Protein AF-A0A836Q4P5-F1 (afdb_monomer_lite)

Foldseek 3Di:
DDDDDDDDPDDDDDDDPDPPPDDDDDDDDPPPPVPPVPPPPPPVPPPPDDDDDDDDDDDDDPDCPPVNVVVVVVPDDPVVVVVCVVPDDPVRVVVVVVVVVVDPDDPPPVPVVCVLLPQDPPDDDLVSLVVNLVVCVVVLLVLLCVLQVVLCVVCVVVVNNVVSVVVVVVLSVVLVVLSVVLSVVLVVCCVVPPPVSSNVNSVSSVVSSVVSSVVSVVVSVVVVVVVVVVVVVVVD

Structure (mmCIF, N/CA/C/O backbone):
data_AF-A0A836Q4P5-F1
#
_entry.id   AF-A0A836Q4P5-F1
#
loop_
_atom_site.group_PDB
_atom_site.id
_atom_site.type_symbol
_atom_site.label_atom_id
_atom_site.label_alt_id
_atom_site.label_comp_id
_atom_site.label_asym_id
_atom_site.label_entity_id
_atom_site.label_seq_id
_atom_site.pdbx_PDB_ins_code
_atom_site.Cartn_x
_atom_site.Cartn_y
_atom_site.Cartn_z
_atom_site.occupancy
_atom_site.B_iso_or_equiv
_atom_site.auth_seq_id
_atom_site.auth_comp_id
_atom_site.auth_asym_id
_atom_site.auth_atom_id
_atom_site.pdbx_PDB_model_num
ATOM 1 N N . MET A 1 1 ? -44.075 -45.389 -2.107 1.00 54.09 1 MET A N 1
ATOM 2 C CA . MET A 1 1 ? -43.671 -46.380 -1.088 1.00 54.09 1 MET A CA 1
ATOM 3 C C . MET A 1 1 ? -42.173 -46.244 -0.882 1.00 54.09 1 MET A C 1
ATOM 5 O O . MET A 1 1 ? -41.480 -46.180 -1.889 1.00 54.09 1 MET A O 1
ATOM 9 N N . LEU A 1 2 ? -41.737 -46.236 0.387 1.00 46.59 2 LEU A N 1
ATOM 10 C CA . LEU A 1 2 ? -40.364 -46.075 0.910 1.00 46.59 2 LEU A CA 1
ATOM 11 C C . LEU A 1 2 ? -39.866 -44.616 0.978 1.00 46.59 2 LEU A C 1
ATOM 13 O O . LEU A 1 2 ? -39.937 -43.906 -0.014 1.00 46.59 2 LEU A O 1
ATOM 17 N N . ASN A 1 3 ? -39.309 -44.108 2.076 1.00 45.03 3 ASN A N 1
ATOM 18 C CA . ASN A 1 3 ? -39.236 -44.559 3.469 1.00 45.03 3 ASN A CA 1
ATOM 19 C C . ASN A 1 3 ? -38.808 -43.323 4.290 1.00 45.03 3 ASN A C 1
ATOM 21 O O . ASN A 1 3 ? -37.876 -42.626 3.888 1.00 45.03 3 ASN A O 1
ATOM 25 N N . GLU A 1 4 ? -39.502 -43.031 5.386 1.00 50.69 4 GLU A N 1
ATOM 26 C CA . GLU A 1 4 ? -39.206 -41.920 6.295 1.00 50.69 4 GLU A CA 1
ATOM 27 C C . GLU A 1 4 ? -37.930 -42.217 7.094 1.00 50.69 4 GLU A C 1
ATOM 29 O O . GLU A 1 4 ? -37.866 -43.198 7.830 1.00 50.69 4 GLU A O 1
ATOM 34 N N . ASN A 1 5 ? -36.912 -41.360 6.977 1.00 58.69 5 ASN A N 1
ATOM 35 C CA . ASN A 1 5 ? -35.760 -41.382 7.876 1.00 58.69 5 ASN A CA 1
ATOM 36 C C . ASN A 1 5 ? -36.017 -40.429 9.045 1.00 58.69 5 ASN A C 1
ATOM 38 O O . ASN A 1 5 ? -35.792 -39.222 8.964 1.00 58.69 5 ASN A O 1
ATOM 42 N N . SER A 1 6 ? -36.487 -41.020 10.139 1.00 56.75 6 SER A N 1
ATOM 43 C CA . SER A 1 6 ? -36.548 -40.442 11.475 1.00 56.75 6 SER A CA 1
ATOM 44 C C . SER A 1 6 ? -35.138 -40.138 11.989 1.00 56.75 6 SER A C 1
ATOM 46 O O . SER A 1 6 ? -34.370 -41.046 12.316 1.00 56.75 6 SER A O 1
ATOM 48 N N . ILE A 1 7 ? -34.791 -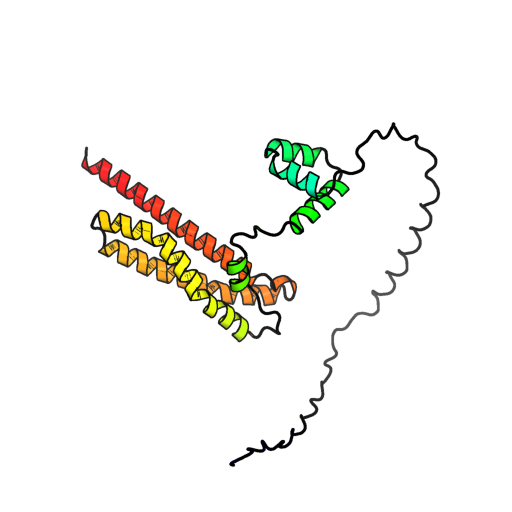38.855 12.075 1.00 61.78 7 ILE A N 1
ATOM 49 C CA . ILE A 1 7 ? -33.576 -38.400 12.750 1.00 61.78 7 ILE A CA 1
ATOM 50 C C . ILE A 1 7 ? -33.866 -38.339 14.253 1.00 61.78 7 ILE A C 1
ATOM 52 O O . ILE A 1 7 ? -34.685 -37.547 14.717 1.00 61.78 7 ILE A O 1
ATOM 56 N N . ASN A 1 8 ? -33.184 -39.219 14.985 1.00 54.66 8 ASN A N 1
ATOM 57 C CA . ASN A 1 8 ? -33.153 -39.307 16.439 1.00 54.66 8 ASN A CA 1
ATOM 58 C C . ASN A 1 8 ? -32.750 -37.971 17.082 1.00 54.66 8 ASN A C 1
ATOM 60 O O . ASN A 1 8 ? -31.646 -37.472 16.859 1.00 54.66 8 ASN A O 1
ATOM 64 N N . GLN A 1 9 ? -33.619 -37.444 17.946 1.00 49.22 9 GLN A N 1
ATOM 65 C CA . GLN A 1 9 ? -33.262 -36.448 18.954 1.00 49.22 9 GLN A CA 1
ATOM 66 C C . GLN A 1 9 ? -32.550 -37.158 20.112 1.00 49.22 9 GLN A C 1
ATOM 68 O O . GLN A 1 9 ? -33.184 -37.660 21.036 1.00 49.22 9 GLN A O 1
ATOM 73 N N . GLY A 1 10 ? -31.223 -37.228 20.027 1.00 49.22 10 GLY A N 1
ATOM 74 C CA . GLY A 1 10 ? -30.357 -37.680 21.110 1.00 49.22 10 GLY A CA 1
ATOM 75 C C . GLY A 1 10 ? -29.809 -36.498 21.906 1.00 49.22 10 GLY A C 1
ATOM 76 O O . GLY A 1 10 ? -28.957 -35.766 21.418 1.00 49.22 10 GLY A O 1
ATOM 77 N N . GLU A 1 11 ? -30.313 -36.349 23.129 1.00 52.59 11 GLU A N 1
ATOM 78 C CA . GLU A 1 11 ? -29.495 -36.127 24.327 1.00 52.59 11 GLU A CA 1
ATOM 79 C C . GLU A 1 11 ? -28.537 -34.917 24.317 1.00 52.59 11 GLU A C 1
ATOM 81 O O . GLU A 1 11 ? -27.327 -35.023 24.120 1.00 52.59 11 GLU A O 1
ATOM 86 N N . VAL A 1 12 ? -29.084 -33.735 24.623 1.00 51.22 12 VAL A N 1
ATOM 87 C CA . VAL A 1 12 ? -28.283 -32.568 25.017 1.00 51.22 12 VAL A CA 1
ATOM 88 C C . VAL A 1 12 ? -27.732 -32.821 26.419 1.00 51.22 12 VAL A C 1
ATOM 90 O O . VAL A 1 12 ? -28.406 -32.610 27.429 1.00 51.22 12 VAL A O 1
ATOM 93 N N . ALA A 1 13 ? -26.493 -33.307 26.458 1.00 55.38 13 ALA A N 1
ATOM 94 C CA . ALA A 1 13 ? -25.699 -33.466 27.662 1.00 55.38 13 ALA A CA 1
ATOM 95 C C . ALA A 1 13 ? -25.602 -32.142 28.439 1.00 55.38 13 ALA A C 1
ATOM 97 O O . ALA A 1 13 ? -25.313 -31.075 27.890 1.00 55.38 13 ALA A O 1
ATOM 98 N N . ALA A 1 14 ? -25.848 -32.239 29.743 1.00 56.50 14 ALA A N 1
ATOM 99 C CA . ALA A 1 14 ? -25.773 -31.150 30.698 1.00 56.50 14 ALA A CA 1
ATOM 100 C C . ALA A 1 14 ? -24.394 -30.471 30.670 1.00 56.50 14 ALA A C 1
ATOM 102 O O . ALA A 1 14 ? -2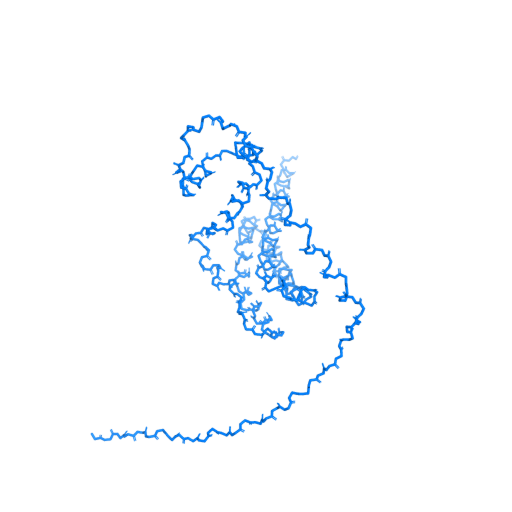3.362 -31.094 30.924 1.00 56.50 14 ALA A O 1
ATOM 103 N N . ALA A 1 15 ? -24.391 -29.167 30.394 1.00 58.94 15 ALA A N 1
ATOM 104 C CA . ALA A 1 15 ? -23.199 -28.339 30.467 1.00 58.94 15 ALA A CA 1
ATOM 105 C C . ALA A 1 15 ? -22.674 -28.252 31.919 1.00 58.94 15 ALA A C 1
ATOM 107 O O . ALA A 1 15 ? -23.464 -28.071 32.854 1.00 58.94 15 ALA A O 1
ATOM 108 N N . PRO A 1 16 ? -21.351 -28.330 32.140 1.00 60.66 16 PRO A N 1
ATOM 109 C CA . PRO A 1 16 ? -20.769 -28.149 33.461 1.00 60.66 16 PRO A CA 1
ATOM 110 C C . PRO A 1 16 ? -20.937 -26.697 33.934 1.00 60.66 16 PRO A C 1
ATOM 112 O O . PRO A 1 16 ? -20.513 -25.750 33.270 1.00 60.66 16 PRO A O 1
ATOM 115 N N . LYS A 1 17 ? -21.536 -26.522 35.121 1.00 50.00 17 LYS A N 1
ATOM 116 C CA . LYS A 1 17 ? -21.561 -25.259 35.875 1.00 50.00 17 LYS A CA 1
ATOM 117 C C . LYS A 1 17 ? -20.126 -24.808 36.163 1.00 50.00 17 LYS A C 1
ATOM 119 O O . LYS A 1 17 ? -19.505 -25.262 37.123 1.00 50.00 17 LYS A O 1
ATOM 124 N N . VAL A 1 18 ? -19.611 -23.885 35.359 1.00 51.81 18 VAL A N 1
ATOM 125 C CA . VAL A 1 18 ? -18.374 -23.164 35.663 1.00 51.81 18 VAL A CA 1
ATOM 126 C C . VAL A 1 18 ? -18.671 -22.179 36.795 1.00 51.81 18 VAL A C 1
ATOM 128 O O . VAL A 1 18 ? -19.384 -21.194 36.612 1.00 51.81 18 VAL A O 1
ATOM 131 N N . LYS A 1 19 ? -18.140 -22.464 37.990 1.00 49.12 19 LYS A N 1
ATOM 132 C CA . LYS A 1 19 ? -18.026 -21.492 39.084 1.00 49.12 19 LYS A CA 1
ATOM 133 C C . LYS A 1 19 ? -17.131 -20.346 38.605 1.00 49.12 19 LYS A C 1
ATOM 135 O O . LYS A 1 19 ? -15.916 -20.509 38.525 1.00 49.12 19 LYS A O 1
ATOM 140 N N . LEU A 1 20 ? -17.726 -19.194 38.303 1.00 44.28 20 LEU A N 1
ATOM 141 C CA . LEU A 1 20 ? -16.994 -17.933 38.238 1.00 44.28 20 LEU A CA 1
ATOM 142 C C . LEU A 1 20 ? -16.509 -17.601 39.652 1.00 44.28 20 LEU A C 1
ATOM 144 O O . LEU A 1 20 ? -17.288 -17.216 40.521 1.00 44.28 20 LEU A O 1
ATOM 148 N N . VAL A 1 21 ? -15.213 -17.793 39.875 1.00 53.38 21 VAL A N 1
ATOM 149 C CA . VAL A 1 21 ? -14.493 -17.187 40.991 1.00 53.38 21 VAL A CA 1
ATOM 150 C C . VAL A 1 21 ? -14.352 -15.708 40.648 1.00 53.38 21 VAL A C 1
ATOM 152 O O . VAL A 1 21 ? -13.611 -15.339 39.738 1.00 53.38 21 VAL A O 1
ATOM 155 N N . ALA A 1 22 ? -15.129 -14.875 41.335 1.00 43.69 22 ALA A N 1
ATOM 156 C CA . ALA A 1 22 ? -14.948 -13.436 41.337 1.00 43.69 22 ALA A CA 1
ATOM 157 C C . ALA A 1 22 ? -13.589 -13.131 41.980 1.00 43.69 22 ALA A C 1
ATOM 159 O O . ALA A 1 22 ? -13.407 -13.313 43.181 1.00 43.69 22 ALA A O 1
ATOM 160 N N . ALA A 1 23 ? -12.625 -12.707 41.168 1.00 44.31 23 ALA A N 1
ATOM 161 C CA . ALA A 1 23 ? -11.435 -12.039 41.664 1.00 44.31 23 ALA A CA 1
ATOM 162 C C . ALA A 1 23 ? -11.801 -10.570 41.914 1.00 44.31 23 ALA A C 1
ATOM 164 O O . ALA A 1 23 ? -11.756 -9.733 41.011 1.00 44.31 23 ALA A O 1
ATOM 165 N N . GLU A 1 24 ? -12.221 -10.281 43.143 1.00 46.59 24 GLU A N 1
ATOM 166 C CA . GLU A 1 24 ? -12.061 -8.960 43.741 1.00 46.59 24 GLU A CA 1
ATOM 167 C C . GLU A 1 24 ? -10.566 -8.683 43.920 1.00 46.59 24 GLU A C 1
ATOM 169 O O . GLU A 1 24 ? -9.878 -9.464 44.568 1.00 46.59 24 GLU A O 1
ATOM 174 N N . SER A 1 25 ? -10.074 -7.568 43.375 1.00 46.69 25 SER A N 1
ATOM 175 C CA . SER A 1 25 ? -9.163 -6.657 44.089 1.00 46.69 25 SER A CA 1
ATOM 176 C C . SER A 1 25 ? -8.768 -5.493 43.177 1.00 46.69 25 SER A C 1
ATOM 178 O O . SER A 1 25 ? -7.717 -5.499 42.535 1.00 46.69 25 SER A O 1
ATOM 180 N N . VAL A 1 26 ? -9.598 -4.454 43.132 1.00 49.09 26 VAL A N 1
ATOM 181 C CA . VAL A 1 26 ? -9.095 -3.098 42.895 1.00 49.09 26 VAL A CA 1
ATOM 182 C C . VAL A 1 26 ? -9.560 -2.280 44.083 1.00 49.09 26 VAL A C 1
ATOM 184 O O . VAL A 1 26 ? -10.737 -1.947 44.198 1.00 49.09 26 VAL A O 1
ATOM 187 N N . CYS A 1 27 ? -8.626 -2.024 44.997 1.00 43.44 27 CYS A N 1
ATOM 188 C CA . CYS A 1 27 ? -8.799 -1.115 46.117 1.00 43.44 27 CYS A CA 1
ATOM 189 C C . CYS A 1 27 ? -9.198 0.263 45.579 1.00 43.44 27 CYS A C 1
ATOM 191 O O . CYS A 1 27 ? -8.356 1.014 45.087 1.00 43.44 27 CYS A O 1
ATOM 193 N N . ARG A 1 28 ? -10.489 0.591 45.661 1.00 43.72 28 ARG A N 1
ATOM 194 C CA . ARG A 1 28 ? -10.956 1.974 45.601 1.00 43.72 28 ARG A CA 1
ATOM 195 C C . ARG A 1 28 ? -10.888 2.536 47.009 1.00 43.72 28 ARG A C 1
ATOM 197 O O . ARG A 1 28 ? -11.543 2.027 47.914 1.00 43.72 28 ARG A O 1
ATOM 204 N N . ASN A 1 29 ? -10.064 3.560 47.162 1.00 50.34 29 ASN A N 1
ATOM 205 C CA . ASN A 1 29 ? -9.922 4.322 48.388 1.00 50.34 29 ASN A CA 1
ATOM 206 C C . ASN A 1 29 ? -11.266 5.026 48.695 1.00 50.34 29 ASN A C 1
ATOM 208 O O . ASN A 1 29 ? -11.798 5.692 47.804 1.00 50.34 29 ASN A O 1
ATOM 212 N N . PRO A 1 30 ? -11.858 4.870 49.892 1.00 50.16 30 PRO A N 1
ATOM 213 C CA . PRO A 1 30 ? -13.170 5.439 50.217 1.00 50.16 30 PRO A CA 1
ATOM 214 C C . PRO A 1 30 ? -13.174 6.960 50.470 1.00 50.16 30 PRO A C 1
ATOM 216 O O . PRO A 1 30 ? -14.234 7.517 50.741 1.00 50.16 30 PRO A O 1
ATOM 219 N N . GLU A 1 31 ? -12.038 7.652 50.350 1.00 50.91 31 GLU A N 1
ATOM 220 C CA . GLU A 1 31 ? -11.939 9.087 50.670 1.00 50.91 31 GLU A CA 1
ATOM 221 C C . GLU A 1 31 ? -12.266 10.037 49.498 1.00 50.91 31 GLU A C 1
ATOM 223 O O . GLU A 1 31 ? -12.540 11.212 49.726 1.00 50.91 31 GLU A O 1
ATOM 228 N N . ASP A 1 32 ? -12.375 9.545 48.258 1.00 49.41 32 ASP A N 1
ATOM 229 C CA . ASP A 1 32 ? -12.599 10.413 47.083 1.00 49.41 32 ASP A CA 1
ATOM 230 C C . ASP A 1 32 ? -14.084 10.659 46.732 1.00 49.41 32 ASP A C 1
ATOM 232 O O . ASP A 1 32 ? -14.395 11.372 45.776 1.00 49.41 32 ASP A O 1
ATOM 236 N N . VAL A 1 33 ? -15.038 10.101 47.490 1.00 52.16 33 VAL A N 1
ATOM 237 C CA . VAL A 1 33 ? -16.484 10.215 47.178 1.00 52.16 33 VAL A CA 1
ATOM 238 C C . VAL A 1 33 ? -17.164 11.385 47.910 1.00 52.16 33 VAL A C 1
ATOM 240 O O . VAL A 1 33 ? -18.274 11.778 47.558 1.00 52.16 33 VAL A O 1
ATOM 243 N N . ALA A 1 34 ? -16.493 12.024 48.873 1.00 49.12 34 ALA A N 1
ATOM 244 C CA . ALA A 1 34 ? -17.077 13.130 49.639 1.00 49.12 34 ALA A CA 1
ATOM 245 C C . ALA A 1 34 ? -17.017 14.504 48.934 1.00 49.12 34 ALA A C 1
ATOM 247 O O . ALA A 1 34 ? -17.723 15.423 49.341 1.00 49.12 34 ALA A O 1
ATOM 248 N N . HIS A 1 35 ? -16.241 14.662 47.853 1.00 47.97 35 HIS A N 1
ATOM 249 C CA . HIS A 1 35 ? -16.045 15.970 47.205 1.00 47.97 35 HIS A CA 1
ATOM 250 C C . HIS A 1 35 ? -16.915 16.246 45.965 1.00 47.97 35 HIS A C 1
ATOM 252 O O . HIS A 1 35 ? -16.919 17.372 45.470 1.00 47.97 35 HIS A O 1
ATOM 258 N N . LEU A 1 36 ? -17.715 15.284 45.486 1.00 46.56 36 LEU A N 1
ATOM 259 C CA . LEU A 1 36 ? -18.561 15.473 44.291 1.00 46.56 36 LEU A CA 1
ATOM 260 C C . LEU A 1 36 ? -20.028 15.838 44.585 1.00 46.56 36 LEU A C 1
ATOM 262 O O . LEU A 1 36 ? -20.776 16.131 43.656 1.00 46.56 36 LEU A O 1
ATOM 266 N N . ALA A 1 37 ? -20.437 15.907 45.855 1.00 46.31 37 ALA A N 1
ATOM 267 C CA . ALA A 1 37 ? -21.800 16.297 46.238 1.00 46.31 37 ALA A CA 1
ATOM 268 C C . ALA A 1 37 ? -21.999 17.820 46.432 1.00 46.31 37 ALA A C 1
ATOM 270 O O . ALA A 1 37 ? -23.117 18.264 46.669 1.00 46.31 37 ALA A O 1
ATOM 271 N N . SER A 1 38 ? -20.945 18.638 46.310 1.00 46.06 38 SER A N 1
ATOM 272 C CA . SER A 1 38 ? -20.982 20.081 46.629 1.00 46.06 38 SER A CA 1
ATOM 273 C C . SER A 1 38 ? -20.994 21.018 45.408 1.00 46.06 38 SER A C 1
ATOM 275 O O . SER A 1 38 ? -21.100 22.230 45.583 1.00 46.06 38 SER A O 1
ATOM 277 N N . VAL A 1 39 ? -20.909 20.508 44.175 1.00 46.09 39 VAL A N 1
ATOM 278 C CA . VAL A 1 39 ? -20.855 21.353 42.956 1.00 46.09 39 VAL A CA 1
ATOM 279 C C . VAL A 1 39 ? -22.219 21.433 42.238 1.00 46.09 39 VAL A C 1
ATOM 281 O O . VAL A 1 39 ? -22.362 22.099 41.219 1.00 46.09 39 VAL A O 1
ATOM 284 N N . GLY A 1 40 ? -23.263 20.804 42.794 1.00 42.47 40 GLY A N 1
ATOM 285 C CA . GLY A 1 40 ? -24.595 20.706 42.179 1.00 42.47 40 GLY A CA 1
ATOM 286 C C . GLY A 1 40 ? -25.621 21.783 42.556 1.00 42.47 40 GLY A C 1
ATOM 287 O O . GLY A 1 40 ? -26.717 21.750 42.014 1.00 42.47 40 GLY A O 1
ATOM 288 N N . GLN A 1 41 ? -25.320 22.725 43.459 1.00 42.81 41 GLN A N 1
ATOM 289 C CA . GLN A 1 41 ? -26.324 23.677 43.985 1.00 42.81 41 GLN A CA 1
ATOM 290 C C . GLN A 1 41 ? -26.118 25.149 43.590 1.00 42.81 41 GLN A C 1
ATOM 292 O O . GLN A 1 41 ? -26.875 26.006 44.031 1.00 42.81 41 GLN A O 1
ATOM 297 N N . SER A 1 42 ? -25.149 25.467 42.724 1.00 44.25 42 SER A N 1
ATOM 298 C CA . SER A 1 42 ? -24.864 26.862 42.332 1.00 44.25 42 SER A CA 1
ATOM 299 C C . SER A 1 42 ? -25.193 27.203 40.870 1.00 44.25 42 SER A C 1
ATOM 301 O O . SER A 1 42 ? -24.706 28.210 40.359 1.00 44.25 42 SER A O 1
ATOM 303 N N . VAL A 1 43 ? -26.011 26.396 40.184 1.00 44.25 43 VAL A N 1
ATOM 304 C CA . VAL A 1 43 ? -26.402 26.652 38.777 1.00 44.25 43 VAL A CA 1
ATOM 305 C C . VAL A 1 43 ? -27.894 26.990 38.628 1.00 44.25 43 VAL A C 1
ATOM 307 O O . VAL A 1 43 ? -28.322 27.465 37.583 1.00 44.25 43 VAL A O 1
ATOM 310 N N . GLU A 1 44 ? -28.691 26.880 39.693 1.00 43.25 44 GLU A N 1
ATOM 311 C CA . GLU A 1 44 ? -30.145 27.115 39.635 1.00 43.25 44 GLU A CA 1
ATOM 312 C C . GLU A 1 44 ? -30.573 28.567 39.935 1.00 43.25 44 GLU A C 1
ATOM 314 O O . GLU A 1 44 ? -31.755 28.893 39.876 1.00 43.25 44 GLU A O 1
ATOM 319 N N . ALA A 1 45 ? -29.623 29.474 40.198 1.00 43.72 45 ALA A N 1
ATOM 320 C CA . ALA A 1 45 ? -29.910 30.879 40.522 1.00 43.72 45 ALA A CA 1
ATOM 321 C C . ALA A 1 45 ? -29.642 31.882 39.378 1.00 43.72 45 ALA A C 1
ATOM 323 O O . ALA A 1 45 ? -29.895 33.073 39.543 1.00 43.72 45 ALA A O 1
ATOM 324 N N . ILE A 1 46 ? -29.174 31.439 38.203 1.00 46.84 46 ILE A N 1
ATOM 325 C CA . ILE A 1 46 ? -28.869 32.324 37.057 1.00 46.84 46 ILE A CA 1
ATOM 326 C C . ILE A 1 46 ? -29.819 32.037 35.889 1.00 46.84 46 ILE A C 1
ATOM 328 O O . ILE A 1 46 ? -29.397 31.884 34.749 1.00 46.84 46 ILE A O 1
ATOM 332 N N . ASN A 1 47 ? -31.121 31.916 36.160 1.00 42.72 47 ASN A N 1
ATOM 333 C CA . ASN A 1 47 ? -32.110 31.735 35.090 1.00 42.72 47 ASN A CA 1
ATOM 334 C C . ASN A 1 47 ? -33.309 32.687 35.174 1.00 42.72 47 ASN A C 1
ATOM 336 O O . ASN A 1 47 ? -34.311 32.463 34.507 1.00 42.72 47 ASN A O 1
ATOM 340 N N . ASN A 1 48 ? -33.214 33.762 35.968 1.00 47.12 48 ASN A N 1
ATOM 341 C CA . ASN A 1 48 ? -34.339 34.686 36.165 1.00 47.12 48 ASN A CA 1
ATOM 342 C C . ASN A 1 48 ? -34.032 36.176 35.946 1.00 47.12 48 ASN A C 1
ATOM 344 O O . ASN A 1 48 ? -34.847 37.027 36.290 1.00 47.12 48 ASN A O 1
ATOM 348 N N . SER A 1 49 ? -32.900 36.504 35.316 1.00 48.81 49 SER A N 1
ATOM 349 C CA . SER A 1 49 ? -32.528 37.895 35.027 1.00 48.81 49 SER A CA 1
ATOM 350 C C . SER A 1 49 ? -31.979 38.050 33.612 1.00 48.81 49 SER A C 1
ATOM 352 O O . SER A 1 49 ? -30.791 38.291 33.416 1.00 48.81 49 SER A O 1
ATOM 354 N N . LYS A 1 50 ? -32.845 37.934 32.601 1.00 44.03 50 LYS A N 1
ATOM 355 C CA . LYS A 1 50 ? -32.579 38.548 31.293 1.00 44.03 50 LYS A CA 1
ATOM 356 C C . LYS A 1 50 ? -33.858 39.145 30.721 1.00 44.03 50 LYS A C 1
ATOM 358 O O . LYS A 1 50 ? -34.530 38.590 29.860 1.00 44.03 50 LYS A O 1
ATOM 363 N N . SER A 1 51 ? -3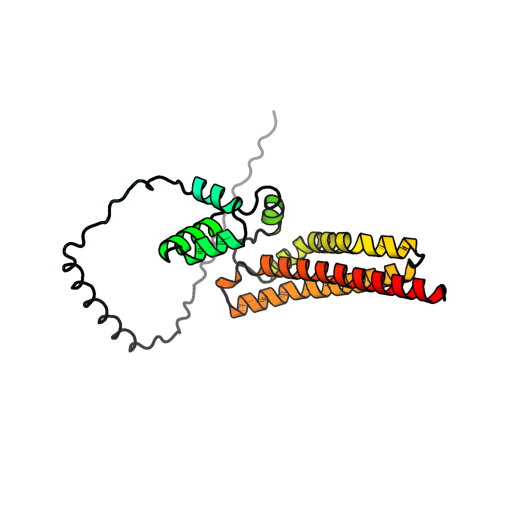4.185 40.298 31.288 1.00 47.44 51 SER A N 1
ATOM 364 C CA . SER A 1 51 ? -35.051 41.311 30.707 1.00 47.44 51 SER A CA 1
ATOM 365 C C . SER A 1 51 ? -34.577 41.697 29.304 1.00 47.44 51 SER A C 1
ATOM 367 O O . SER A 1 51 ? -33.387 41.934 29.100 1.00 47.44 51 SER A O 1
ATOM 369 N N . GLN A 1 52 ? -35.544 41.775 28.388 1.00 50.00 52 GLN A N 1
ATOM 370 C CA . GLN A 1 52 ? -35.639 42.728 27.278 1.00 50.00 52 GLN A CA 1
ATOM 371 C C . GLN A 1 52 ? -34.311 43.269 26.728 1.00 50.00 52 GLN A C 1
ATOM 373 O O . GLN A 1 52 ? -33.793 44.282 27.191 1.00 50.00 52 GLN A O 1
ATOM 378 N N . ILE A 1 53 ? -33.826 42.641 25.660 1.00 50.16 53 ILE A N 1
ATOM 379 C CA . ILE A 1 53 ? -33.049 43.338 24.637 1.00 50.16 53 ILE A CA 1
ATOM 380 C C . ILE A 1 53 ? -33.836 43.170 23.342 1.00 50.16 53 ILE A C 1
ATOM 382 O O . ILE A 1 53 ? -34.094 42.047 22.903 1.00 50.16 53 ILE A O 1
ATOM 386 N N . GLU A 1 54 ? -34.288 44.303 22.810 1.00 44.06 54 GLU A N 1
ATOM 387 C CA . GLU A 1 54 ? -34.983 44.433 21.537 1.00 44.06 54 GLU A CA 1
ATOM 388 C C . GLU A 1 54 ? -34.226 43.720 20.418 1.00 44.06 54 GLU A C 1
ATOM 390 O O . GLU A 1 54 ? -33.018 43.870 20.229 1.00 44.06 54 GLU A O 1
ATOM 395 N N . SER A 1 55 ? -34.982 42.926 19.675 1.00 40.47 55 SER A N 1
ATOM 396 C CA . SER A 1 55 ? -34.548 42.233 18.476 1.00 40.47 55 SER A CA 1
ATOM 397 C C . SER A 1 55 ? -34.430 43.238 17.323 1.00 40.47 55 SER A C 1
ATOM 399 O O . SER A 1 55 ? -35.386 43.979 17.084 1.00 40.47 55 SER A O 1
ATOM 401 N N . PRO A 1 56 ? -33.332 43.256 16.546 1.00 51.00 56 PRO A N 1
ATOM 402 C CA . PRO A 1 56 ? -33.375 43.838 15.211 1.00 51.00 56 PRO A CA 1
ATOM 403 C C . PRO A 1 56 ? -34.298 42.990 14.311 1.00 51.00 56 PRO A C 1
ATOM 405 O O . PRO A 1 56 ? -34.491 41.797 14.573 1.00 51.00 56 PRO A O 1
ATOM 408 N N . PRO A 1 57 ? -34.900 43.582 13.263 1.00 45.69 57 PRO A N 1
ATOM 409 C CA . PRO A 1 57 ? -35.904 42.923 12.439 1.00 45.69 57 PRO A CA 1
ATOM 410 C C . PRO A 1 57 ? -35.326 41.696 11.725 1.00 45.69 57 PRO A C 1
ATOM 412 O O . PRO A 1 57 ? -34.593 41.795 10.741 1.00 45.69 57 PRO A O 1
ATOM 415 N N . SER A 1 58 ? -35.720 40.531 12.243 1.00 49.41 58 SER A N 1
ATOM 416 C CA . SER A 1 58 ? -35.675 39.227 11.591 1.00 49.41 58 SER A CA 1
ATOM 417 C C . SER A 1 58 ? -36.421 39.314 10.262 1.00 49.41 58 SER A C 1
ATOM 419 O O . SER A 1 58 ? -37.651 39.281 10.208 1.00 49.41 58 SER A O 1
ATOM 421 N N . SER A 1 59 ? -35.667 39.473 9.180 1.00 48.09 59 SER A N 1
ATOM 422 C CA . SER A 1 59 ? -36.165 39.267 7.829 1.00 48.09 59 SER A CA 1
ATOM 423 C C . SER A 1 59 ? -35.569 37.969 7.293 1.00 48.09 59 SER A C 1
ATOM 425 O O . SER A 1 59 ? -34.387 37.873 6.988 1.00 48.09 59 SER A O 1
ATOM 427 N N . ALA A 1 60 ? -36.435 36.960 7.213 1.00 52.12 60 ALA A N 1
ATOM 428 C CA . ALA A 1 60 ? -36.397 35.885 6.229 1.00 52.12 60 ALA A CA 1
ATOM 429 C C . ALA A 1 60 ? -35.058 35.137 6.059 1.00 52.12 60 ALA A C 1
ATOM 431 O O . ALA A 1 60 ? -34.379 35.250 5.041 1.00 52.12 60 ALA A O 1
ATOM 432 N N . THR A 1 61 ? -34.709 34.260 7.001 1.00 54.47 61 THR A N 1
ATOM 433 C CA . THR A 1 61 ? -33.838 33.104 6.689 1.00 54.47 61 THR A CA 1
ATOM 434 C C . THR A 1 61 ? -34.285 31.858 7.456 1.00 54.47 61 THR A C 1
ATOM 436 O O . THR A 1 61 ? -33.484 31.062 7.931 1.00 54.47 61 THR A O 1
ATOM 439 N N . GLU A 1 62 ? -35.596 31.680 7.599 1.00 50.53 62 GLU A N 1
ATOM 440 C CA . GLU A 1 62 ? -36.188 30.474 8.173 1.00 50.53 62 GLU A CA 1
ATOM 441 C C . GLU A 1 62 ? -36.547 29.521 7.029 1.00 50.53 62 GLU A C 1
ATOM 443 O O . GLU A 1 62 ? -37.443 29.797 6.234 1.00 50.53 62 GLU A O 1
ATOM 448 N N . GLY A 1 63 ? -35.804 28.417 6.909 1.00 56.00 63 GLY A N 1
ATOM 449 C CA . GLY A 1 63 ? -36.177 27.308 6.027 1.00 56.00 63 GLY A CA 1
ATOM 450 C C . GLY A 1 63 ? -35.136 26.843 5.010 1.00 56.00 63 GLY A C 1
ATOM 451 O O . GLY A 1 63 ? -35.493 26.064 4.131 1.00 56.00 63 GLY A O 1
ATOM 452 N N . ARG A 1 64 ? -33.858 27.245 5.099 1.00 58.91 64 ARG A N 1
ATOM 453 C CA . ARG A 1 64 ? -32.816 26.537 4.331 1.00 58.91 64 ARG A CA 1
ATOM 454 C C . ARG A 1 64 ? -32.621 25.156 4.940 1.00 58.91 64 ARG A C 1
ATOM 456 O O . ARG A 1 64 ? -32.072 25.006 6.030 1.00 58.91 64 ARG A O 1
ATOM 463 N N . THR A 1 65 ? -33.129 24.147 4.246 1.00 71.06 65 THR A N 1
ATOM 464 C CA . THR A 1 65 ? -33.018 22.756 4.674 1.00 71.06 65 THR A CA 1
ATOM 465 C C . THR A 1 65 ? -31.543 22.338 4.683 1.00 71.06 65 THR A C 1
ATOM 467 O O . THR A 1 65 ? -30.742 22.838 3.893 1.00 71.06 65 THR A O 1
ATOM 470 N N . ALA A 1 66 ? -31.147 21.403 5.554 1.00 64.06 66 ALA A N 1
ATOM 471 C CA . ALA A 1 66 ? -29.763 20.906 5.608 1.00 64.06 66 ALA A CA 1
ATOM 472 C C . ALA A 1 66 ? -29.259 20.365 4.246 1.00 64.06 66 ALA A C 1
ATOM 474 O O . ALA A 1 66 ? -28.057 20.352 3.976 1.00 64.06 66 ALA A O 1
ATOM 475 N N . SER A 1 67 ? -30.180 19.954 3.366 1.00 68.06 67 SER A N 1
ATOM 476 C CA . SER A 1 67 ? -29.912 19.602 1.968 1.00 68.06 67 SER A CA 1
ATOM 477 C C . SER A 1 67 ? -29.481 20.789 1.102 1.00 68.06 67 SER A C 1
ATOM 479 O O . SER A 1 67 ? -28.571 20.626 0.290 1.00 68.06 67 SER A O 1
ATOM 481 N N . ASP A 1 68 ? -30.070 21.973 1.288 1.00 75.62 68 ASP A N 1
ATOM 482 C CA . ASP A 1 68 ? -29.695 23.182 0.542 1.00 75.62 68 ASP A CA 1
ATOM 483 C C . ASP A 1 68 ? -28.303 23.660 0.948 1.00 75.62 68 ASP A C 1
ATOM 485 O O . ASP A 1 68 ? -27.500 24.042 0.101 1.00 75.62 68 ASP A O 1
ATOM 489 N N . LEU A 1 69 ? -27.988 23.560 2.240 1.00 73.19 69 LEU A N 1
ATOM 490 C CA . LEU A 1 69 ? -26.687 23.937 2.790 1.00 73.19 69 LEU A CA 1
ATOM 491 C C . LEU A 1 69 ? -25.564 23.037 2.250 1.00 73.19 69 LEU A C 1
ATOM 493 O O . LEU A 1 69 ? -24.510 23.536 1.865 1.00 73.19 69 LEU A O 1
ATOM 497 N N . ARG A 1 70 ? -25.822 21.727 2.105 1.00 71.31 70 ARG A N 1
ATOM 498 C CA . ARG A 1 70 ? -24.894 20.814 1.414 1.00 71.31 70 ARG A CA 1
ATOM 499 C C . ARG A 1 70 ? -24.680 21.200 -0.039 1.00 71.31 70 ARG A C 1
ATOM 501 O O . ARG A 1 70 ? -23.543 21.205 -0.492 1.00 71.31 70 ARG A O 1
ATOM 508 N N . LYS A 1 71 ? -25.763 21.472 -0.771 1.00 76.94 71 LYS A N 1
ATOM 509 C CA . LYS A 1 71 ? -25.684 21.779 -2.202 1.00 76.94 71 LYS A CA 1
ATOM 510 C C . LYS A 1 71 ? -24.894 23.061 -2.443 1.00 76.94 71 LYS A C 1
ATOM 512 O O . LYS A 1 71 ? -24.048 23.077 -3.323 1.00 76.94 71 LYS A O 1
ATOM 517 N N . VAL A 1 72 ? -25.119 24.073 -1.604 1.00 79.12 72 VAL A N 1
ATOM 518 C CA . VAL A 1 72 ? -24.334 25.308 -1.610 1.00 79.12 72 VAL A CA 1
ATOM 519 C C . VAL A 1 72 ? -22.868 24.989 -1.331 1.00 79.12 72 VAL A C 1
ATOM 521 O O . VAL A 1 72 ? -22.043 25.324 -2.162 1.00 79.12 72 VAL A O 1
ATOM 524 N N . MET A 1 73 ? -22.543 24.256 -0.259 1.00 72.44 73 MET A N 1
ATOM 525 C CA . MET A 1 73 ? -21.155 23.941 0.123 1.00 72.44 73 MET A CA 1
ATOM 526 C C . MET A 1 73 ? -20.313 23.225 -0.943 1.00 72.44 73 MET A C 1
ATOM 528 O O . MET A 1 73 ? -19.107 23.444 -0.975 1.00 72.44 73 MET A O 1
ATOM 532 N N . TYR A 1 74 ? -20.901 22.372 -1.787 1.00 78.56 74 TYR A N 1
ATOM 533 C CA . TYR A 1 74 ? -20.149 21.699 -2.857 1.00 78.56 74 TYR A CA 1
ATOM 534 C C . TYR A 1 74 ? -19.767 22.631 -4.016 1.00 78.56 74 TYR A C 1
ATOM 536 O O . TYR A 1 74 ? -18.837 22.304 -4.751 1.00 78.56 74 TYR A O 1
ATOM 544 N N . ASP A 1 75 ? -20.446 23.773 -4.150 1.00 86.69 75 ASP A N 1
ATOM 545 C CA . ASP A 1 75 ? -20.185 24.771 -5.189 1.00 86.69 75 ASP A CA 1
ATOM 546 C C . ASP A 1 75 ? -19.247 25.904 -4.714 1.00 86.69 75 ASP A C 1
ATOM 548 O O . ASP A 1 75 ? -18.835 26.725 -5.535 1.00 86.69 75 ASP A O 1
ATOM 552 N N . LEU A 1 76 ? -18.878 25.976 -3.421 1.00 86.31 76 LEU A N 1
ATOM 553 C CA . LEU A 1 76 ? -17.939 26.999 -2.930 1.00 86.31 76 LEU A CA 1
ATOM 554 C C . LEU A 1 76 ? -16.490 26.657 -3.287 1.00 86.31 76 LEU A C 1
ATOM 556 O O . LEU A 1 76 ? -16.037 25.519 -3.146 1.00 86.31 76 LEU A O 1
ATOM 560 N N . THR A 1 77 ? -15.733 27.685 -3.668 1.00 88.50 77 THR A N 1
ATOM 561 C CA . THR A 1 77 ? -14.273 27.599 -3.738 1.00 88.50 77 THR A CA 1
ATOM 562 C C . THR A 1 77 ? -13.673 27.491 -2.330 1.00 88.50 77 THR A C 1
ATOM 564 O O . THR A 1 77 ? -14.307 27.864 -1.339 1.00 88.50 77 THR A O 1
ATOM 567 N N . SER A 1 78 ? -12.443 26.978 -2.217 1.00 84.94 78 SER A N 1
ATOM 568 C CA . SER A 1 78 ? -11.759 26.800 -0.925 1.00 84.94 78 SER A CA 1
ATOM 569 C C . SER A 1 78 ? -11.694 28.092 -0.101 1.00 84.94 78 SER A C 1
ATOM 571 O O . SER A 1 78 ? -11.849 28.047 1.118 1.00 84.94 78 SER A O 1
ATOM 573 N N . ASP A 1 79 ? -11.503 29.234 -0.766 1.00 90.50 79 ASP A N 1
ATOM 574 C CA . ASP A 1 79 ? -11.390 30.542 -0.117 1.00 90.50 79 ASP A CA 1
ATOM 575 C C . ASP A 1 79 ? -12.744 31.021 0.422 1.00 90.50 79 ASP A C 1
ATOM 577 O O . ASP A 1 79 ? -12.832 31.478 1.562 1.00 90.50 79 ASP A O 1
ATOM 581 N N . ASP A 1 80 ? -13.822 30.840 -0.346 1.00 88.81 80 ASP A N 1
ATOM 582 C CA . ASP A 1 80 ? -15.173 31.184 0.106 1.00 88.81 80 ASP A CA 1
ATOM 583 C C . ASP A 1 80 ? -15.615 30.285 1.271 1.00 88.81 80 ASP A C 1
ATOM 585 O O . ASP A 1 80 ? -16.284 30.742 2.197 1.00 88.81 80 ASP A O 1
ATOM 589 N N . PHE A 1 81 ? -15.202 29.013 1.273 1.00 85.69 81 PHE A N 1
ATOM 590 C CA . PHE A 1 81 ? -15.473 28.094 2.378 1.00 85.69 81 PHE A CA 1
ATOM 591 C C . PHE A 1 81 ? -14.789 28.530 3.679 1.00 85.69 81 PHE A C 1
ATOM 593 O O . PHE A 1 81 ? -15.417 28.508 4.738 1.00 85.69 81 PHE A O 1
ATOM 600 N N . LEU A 1 82 ? -13.523 28.956 3.608 1.00 87.62 82 LEU A N 1
ATOM 601 C CA . LEU A 1 82 ? -12.802 29.488 4.768 1.00 87.62 82 LEU A CA 1
ATOM 602 C C . LEU A 1 82 ? -13.455 30.765 5.298 1.00 87.62 82 LEU A C 1
ATOM 604 O O . LEU A 1 82 ? -13.581 30.929 6.508 1.00 87.62 82 LEU A O 1
ATOM 608 N N . ARG A 1 83 ? -13.942 31.621 4.398 1.00 87.56 83 ARG A N 1
ATOM 609 C CA . ARG A 1 83 ? -14.650 32.851 4.756 1.00 87.56 83 ARG A CA 1
ATOM 610 C C . ARG A 1 83 ? -15.976 32.570 5.465 1.00 87.56 83 ARG A C 1
ATOM 612 O O . ARG A 1 83 ? -16.271 33.178 6.487 1.00 87.56 83 ARG A O 1
ATOM 619 N N . VAL A 1 84 ? -16.733 31.582 4.982 1.00 85.12 84 VAL A N 1
ATOM 620 C CA . VAL A 1 84 ? -17.952 31.101 5.652 1.00 85.12 84 VAL A CA 1
ATOM 621 C C . VAL A 1 84 ? -17.630 30.496 7.020 1.00 85.12 84 VAL A C 1
ATOM 623 O O . VAL A 1 84 ? -18.382 30.711 7.964 1.00 85.12 84 VAL A O 1
ATOM 626 N N . LEU A 1 85 ? -16.519 29.767 7.157 1.00 84.62 85 LEU A N 1
ATOM 627 C CA . LEU A 1 85 ? -16.057 29.232 8.444 1.00 84.62 85 LEU A CA 1
ATOM 628 C C . LEU A 1 85 ? -15.695 30.335 9.444 1.00 84.62 85 LEU A C 1
ATOM 630 O O . LEU A 1 85 ? -16.001 30.193 10.624 1.00 84.62 85 LEU A O 1
ATOM 634 N N . GLU A 1 86 ? -15.059 31.406 8.976 1.00 93.25 86 GLU A N 1
ATOM 635 C CA . GLU A 1 86 ? -14.646 32.542 9.803 1.00 93.25 86 GLU A CA 1
ATOM 636 C C . GLU A 1 86 ? -15.843 33.388 10.270 1.00 93.25 86 GLU A C 1
ATOM 638 O O . GLU A 1 86 ? -15.851 33.869 11.401 1.00 93.25 86 GLU A O 1
ATOM 643 N N . GLU A 1 87 ? -16.887 33.513 9.443 1.00 93.38 87 GLU A N 1
ATOM 644 C CA . GLU A 1 87 ? -18.124 34.238 9.778 1.00 93.38 87 GLU A CA 1
ATOM 645 C C . GLU A 1 87 ? -19.155 33.396 10.560 1.00 93.38 87 GLU A C 1
ATOM 647 O O . GLU A 1 87 ? -20.114 33.944 11.110 1.00 93.38 87 GLU A O 1
ATOM 652 N N . SER A 1 88 ? -18.984 32.071 10.632 1.00 89.88 88 SER A N 1
ATOM 653 C CA . SER A 1 88 ? -19.947 31.166 11.276 1.00 89.88 88 SER A CA 1
ATOM 654 C C . SER A 1 88 ? -19.845 31.173 12.803 1.00 89.88 88 SER A C 1
ATOM 656 O O . SER A 1 88 ? -18.758 31.141 13.380 1.00 89.88 88 SER A O 1
ATOM 658 N N . SER A 1 89 ? -20.994 31.111 13.485 1.00 93.62 89 SER A N 1
ATOM 659 C CA . SER A 1 89 ? -21.024 30.944 14.944 1.00 93.62 89 SER A CA 1
ATOM 660 C C . SER A 1 89 ? -20.483 29.562 15.357 1.00 93.62 89 SER A C 1
ATOM 662 O O . SER A 1 89 ? -20.576 28.599 14.586 1.00 93.62 89 SER A O 1
ATOM 664 N N . PRO A 1 90 ? -19.962 29.397 16.588 1.00 89.19 90 PRO A N 1
ATOM 665 C CA . PRO A 1 90 ? -19.502 28.095 17.070 1.00 89.19 90 PRO A CA 1
ATOM 666 C C . PRO A 1 90 ? -20.591 27.007 17.021 1.00 89.19 90 PRO A C 1
ATOM 668 O O . PRO A 1 90 ? -20.268 25.845 16.768 1.00 89.19 90 PRO A O 1
ATOM 671 N N . GLU A 1 91 ? -21.878 27.351 17.176 1.00 87.94 91 GLU A N 1
ATOM 672 C CA . GLU A 1 91 ? -22.966 26.370 17.029 1.00 87.94 91 GLU A CA 1
ATOM 673 C C . GLU A 1 91 ? -23.160 25.940 15.568 1.00 87.94 91 GLU A C 1
ATOM 675 O O . GLU A 1 91 ? -23.392 24.760 15.288 1.00 87.94 91 GLU A O 1
ATOM 680 N N . GLN A 1 92 ? -23.025 26.877 14.624 1.00 84.56 92 GLN A N 1
ATOM 681 C CA . GLN A 1 92 ? -23.098 26.584 13.193 1.00 84.56 92 GLN A CA 1
ATOM 682 C C . GLN A 1 92 ? -21.939 25.692 12.762 1.00 84.56 92 GLN A C 1
ATOM 684 O O . GLN A 1 92 ? -22.173 24.704 12.071 1.00 84.56 92 GLN A O 1
ATOM 689 N N . ILE A 1 93 ? -20.720 25.966 13.237 1.00 84.12 93 ILE A N 1
ATOM 690 C CA . ILE A 1 93 ? -19.549 25.117 12.984 1.00 84.12 93 ILE A CA 1
ATOM 691 C C . ILE A 1 93 ? -19.804 23.697 13.502 1.00 84.12 93 ILE A C 1
ATOM 693 O O . ILE A 1 93 ? -19.553 22.729 12.786 1.00 84.12 93 ILE A O 1
ATOM 697 N N . GLN A 1 94 ? -20.371 23.542 14.702 1.00 82.12 94 GLN A N 1
ATOM 698 C CA . GLN A 1 94 ? -20.683 22.226 15.265 1.00 82.12 94 GLN A CA 1
ATOM 699 C C . GLN A 1 94 ? -21.747 21.473 14.444 1.00 82.12 94 GLN A C 1
ATOM 701 O O . GLN A 1 94 ? -21.606 20.274 14.180 1.00 82.12 94 GLN A O 1
ATOM 706 N N . ALA A 1 95 ? -22.779 22.174 13.967 1.00 82.00 95 ALA A N 1
ATOM 707 C CA . ALA A 1 95 ? -23.783 21.608 13.067 1.00 82.00 95 ALA A CA 1
ATOM 708 C C . ALA A 1 95 ? -23.173 21.187 11.717 1.00 82.00 95 ALA A C 1
ATOM 710 O O . ALA A 1 95 ? -23.487 20.111 11.194 1.00 82.00 95 ALA A O 1
ATOM 711 N N . LEU A 1 96 ? -22.253 21.989 11.184 1.00 79.19 96 LEU A N 1
ATOM 712 C CA . LEU A 1 96 ? -21.559 21.765 9.918 1.00 79.19 96 LEU A CA 1
ATOM 713 C C . LEU A 1 96 ? -20.610 20.555 10.018 1.00 79.19 96 LEU A C 1
ATOM 715 O O . LEU A 1 96 ? -20.671 19.651 9.183 1.00 79.19 96 LEU A O 1
ATOM 719 N N . VAL A 1 97 ? -19.849 20.446 11.113 1.00 80.94 97 VAL A N 1
ATOM 720 C CA . VAL A 1 97 ? -19.016 19.274 11.442 1.00 80.94 97 VAL A CA 1
ATOM 721 C C . VAL A 1 97 ? -19.865 18.008 11.573 1.00 80.94 97 VAL A C 1
ATOM 723 O O . VAL A 1 97 ? -19.551 16.990 10.956 1.00 80.94 97 VAL A O 1
ATOM 726 N N . SER A 1 98 ? -20.994 18.069 12.287 1.00 77.44 98 SER A N 1
ATOM 727 C CA . SER A 1 98 ? -21.892 16.912 12.416 1.00 77.44 98 SER A CA 1
ATOM 728 C C . SER A 1 98 ? -22.514 16.493 11.073 1.00 77.44 98 SER A C 1
ATOM 730 O O . SER A 1 98 ? -22.794 15.315 10.833 1.00 77.44 98 SER A O 1
ATOM 732 N N . THR A 1 99 ? -22.703 17.449 10.156 1.00 76.69 99 THR A N 1
ATOM 733 C CA . THR A 1 99 ? -23.210 17.195 8.803 1.00 76.69 99 THR A CA 1
ATOM 734 C C . THR A 1 99 ? -22.154 16.512 7.938 1.00 76.69 99 THR A C 1
ATOM 736 O O . THR A 1 99 ? -22.506 15.629 7.147 1.00 76.69 99 THR A O 1
ATOM 739 N N . PHE A 1 100 ? -20.876 16.861 8.116 1.00 71.94 100 PHE A N 1
ATOM 740 C CA . PHE A 1 100 ? -19.744 16.187 7.482 1.00 71.94 100 PHE A CA 1
ATOM 741 C C . PHE A 1 100 ? -19.543 14.765 8.005 1.00 71.94 100 PHE A C 1
ATOM 743 O O . PHE A 1 100 ? -19.400 13.853 7.193 1.00 71.94 100 PHE A O 1
ATOM 750 N N . GLU A 1 101 ? -19.641 14.538 9.318 1.00 71.69 101 GLU A N 1
ATOM 751 C CA . GLU A 1 101 ? -19.629 13.179 9.882 1.00 71.69 101 GLU A CA 1
ATOM 752 C C . GLU A 1 101 ? -20.766 12.312 9.324 1.00 71.69 101 GLU A C 1
ATOM 754 O O . GLU A 1 101 ? -20.585 11.122 9.070 1.00 71.69 101 GLU A O 1
ATOM 759 N N . LYS A 1 102 ? -21.934 12.916 9.068 1.00 64.56 102 LYS A N 1
ATOM 760 C CA . LYS A 1 102 ? -23.101 12.251 8.465 1.00 64.56 102 LYS A CA 1
ATOM 761 C C . LYS A 1 102 ? -23.081 12.214 6.939 1.00 64.56 102 LYS A C 1
ATOM 763 O O . LYS A 1 102 ? -24.059 11.772 6.332 1.00 64.56 102 LYS A O 1
ATOM 768 N N . THR A 1 103 ? -22.053 12.729 6.270 1.00 53.97 103 THR A N 1
ATOM 769 C CA . THR A 1 103 ? -22.001 12.653 4.807 1.00 53.97 103 THR A CA 1
ATOM 770 C C . THR A 1 103 ? -21.564 11.243 4.415 1.00 53.97 103 THR A C 1
ATOM 772 O O . THR A 1 103 ? -20.446 10.842 4.742 1.00 53.97 103 THR A O 1
ATOM 775 N N . PRO A 1 104 ? -22.432 10.449 3.756 1.00 51.19 104 PRO A N 1
ATOM 776 C CA . PRO A 1 104 ? -22.084 9.093 3.371 1.00 51.19 104 PRO A CA 1
ATOM 777 C C . PRO A 1 104 ? -20.901 9.163 2.409 1.00 51.19 104 PRO A C 1
ATOM 779 O O . PRO A 1 104 ? -21.007 9.722 1.318 1.00 51.19 104 PRO A O 1
ATOM 782 N N . ARG A 1 105 ? -19.756 8.627 2.846 1.00 56.28 105 ARG A N 1
ATOM 783 C CA . ARG A 1 105 ? -18.566 8.411 2.017 1.00 56.28 105 ARG A CA 1
ATOM 784 C C . ARG A 1 105 ? -18.995 7.805 0.678 1.00 56.28 105 ARG A C 1
ATOM 786 O O . ARG A 1 105 ? -19.438 6.659 0.640 1.00 56.28 105 ARG A O 1
ATOM 793 N N . THR A 1 106 ? -18.889 8.621 -0.369 1.00 49.75 106 THR A N 1
ATOM 794 C CA . THR A 1 106 ? -19.101 8.345 -1.798 1.00 49.75 106 THR A CA 1
ATOM 795 C C . THR A 1 106 ? -19.545 6.911 -2.127 1.00 49.75 106 THR A C 1
ATOM 797 O O . THR A 1 106 ? -18.770 5.955 -2.152 1.00 49.75 106 THR A O 1
ATOM 800 N N . THR A 1 107 ? -20.836 6.772 -2.420 1.00 53.31 107 THR A N 1
ATOM 801 C CA . THR A 1 107 ? -21.555 5.516 -2.692 1.00 53.31 107 THR A CA 1
ATOM 802 C C . THR A 1 107 ? -21.010 4.709 -3.885 1.00 53.31 107 THR A C 1
ATOM 804 O O . THR A 1 107 ? -21.324 3.532 -4.020 1.00 53.31 107 THR A O 1
ATOM 807 N N . GLY A 1 108 ? -20.178 5.297 -4.753 1.00 51.09 108 GLY A N 1
ATOM 808 C CA . GLY A 1 108 ? -19.790 4.680 -6.030 1.00 51.09 108 GLY A CA 1
ATOM 809 C C . GLY A 1 108 ? -18.734 3.569 -5.953 1.00 51.09 108 GLY A C 1
ATOM 810 O O . GLY A 1 108 ? -18.754 2.660 -6.773 1.00 51.09 108 GLY A O 1
ATOM 811 N N . GLY A 1 109 ? -17.827 3.607 -4.971 1.00 56.53 109 GLY A N 1
ATOM 812 C CA . GLY A 1 109 ? -16.733 2.624 -4.845 1.00 56.53 109 GLY A CA 1
ATOM 813 C C . GLY A 1 109 ? -16.513 2.097 -3.426 1.00 56.53 109 GLY A C 1
ATOM 814 O O . GLY A 1 109 ? -15.769 1.136 -3.223 1.00 56.53 109 GLY A O 1
ATOM 815 N N . SER A 1 110 ? -17.181 2.692 -2.434 1.00 61.66 110 SER A N 1
ATOM 816 C CA . SER A 1 110 ? -16.989 2.366 -1.021 1.00 61.66 110 SER A CA 1
ATOM 817 C C . SER A 1 110 ? -17.599 1.025 -0.620 1.00 61.66 110 SER A C 1
ATOM 819 O O . SER A 1 110 ? -17.133 0.437 0.345 1.00 61.66 110 SER A O 1
ATOM 821 N N . GLY A 1 111 ? -18.579 0.491 -1.355 1.00 74.50 111 GLY A N 1
ATOM 822 C CA . GLY A 1 111 ? -19.287 -0.730 -0.952 1.00 74.50 111 GLY A CA 1
ATOM 823 C C . GLY A 1 111 ? -18.407 -1.987 -0.927 1.00 74.50 111 GLY A C 1
ATOM 824 O O . GLY A 1 111 ? -18.464 -2.765 0.025 1.00 74.50 111 GLY A O 1
ATOM 825 N N . LEU A 1 112 ? -17.559 -2.186 -1.942 1.00 79.81 112 LEU A N 1
ATOM 826 C CA . LEU A 1 112 ? -16.622 -3.318 -1.979 1.00 79.81 112 LEU A CA 1
ATOM 827 C C . LEU A 1 112 ? -15.521 -3.154 -0.933 1.00 79.81 112 LEU A C 1
ATOM 829 O O . LEU A 1 112 ? -15.244 -4.088 -0.184 1.00 79.81 112 LEU A O 1
ATOM 833 N N . TRP A 1 113 ? -14.957 -1.950 -0.822 1.00 74.94 113 TRP A N 1
ATOM 834 C CA . TRP A 1 113 ? -13.947 -1.649 0.188 1.00 74.94 113 TRP A CA 1
ATOM 835 C C . TRP A 1 113 ? -14.488 -1.741 1.608 1.00 74.94 113 TRP A C 1
ATOM 837 O O . TRP A 1 113 ? -13.777 -2.228 2.468 1.00 74.94 113 TRP A O 1
ATOM 847 N N . GLN A 1 114 ? -15.736 -1.357 1.870 1.00 80.25 114 GLN A N 1
ATOM 848 C CA . GLN A 1 114 ? -16.369 -1.535 3.176 1.00 80.25 114 GLN A CA 1
ATOM 849 C C . GLN A 1 114 ? -16.580 -3.008 3.496 1.00 80.25 114 GLN A C 1
ATOM 851 O O . GLN A 1 114 ? -16.323 -3.411 4.622 1.00 80.25 114 GLN A O 1
ATOM 856 N N . LYS A 1 115 ? -16.988 -3.828 2.521 1.00 83.19 115 LYS A N 1
ATOM 857 C CA . LYS A 1 115 ? -17.100 -5.280 2.721 1.00 83.19 115 LYS A CA 1
ATOM 858 C C . LYS A 1 115 ? -15.742 -5.913 3.005 1.00 83.19 115 LYS A C 1
ATOM 860 O O . LYS A 1 115 ? -15.626 -6.715 3.925 1.00 83.19 115 LYS A O 1
ATOM 865 N N . ILE A 1 116 ? -14.710 -5.516 2.261 1.00 80.69 116 ILE A N 1
ATOM 866 C CA . ILE A 1 116 ? -13.346 -6.002 2.473 1.00 80.69 116 ILE A CA 1
ATOM 867 C C . ILE A 1 116 ? -12.783 -5.445 3.777 1.00 80.69 116 ILE A C 1
ATOM 869 O O . ILE A 1 116 ? -12.104 -6.167 4.478 1.00 80.69 116 ILE A O 1
ATOM 873 N N . ALA A 1 117 ? -13.060 -4.208 4.167 1.00 80.00 117 ALA A N 1
ATOM 874 C CA . ALA A 1 117 ? -12.539 -3.596 5.388 1.00 80.00 117 ALA A CA 1
ATOM 875 C C . ALA A 1 117 ? -13.379 -3.910 6.633 1.00 80.00 117 ALA A C 1
ATOM 877 O O . ALA A 1 117 ? -12.959 -3.561 7.733 1.00 80.00 117 ALA A O 1
ATOM 878 N N . ALA A 1 118 ? -14.536 -4.561 6.482 1.00 84.06 118 ALA A N 1
ATOM 879 C CA . ALA A 1 118 ? -15.427 -4.866 7.590 1.00 84.06 118 ALA A CA 1
ATOM 880 C C . ALA A 1 118 ? -14.695 -5.689 8.658 1.00 84.06 118 ALA A C 1
ATOM 882 O O . ALA A 1 118 ? -14.088 -6.733 8.399 1.00 84.06 118 ALA A O 1
ATOM 883 N N . VAL A 1 119 ? -14.744 -5.165 9.874 1.00 81.00 119 VAL A N 1
ATOM 884 C CA . VAL A 1 119 ? -14.104 -5.707 11.067 1.00 81.00 119 VAL A CA 1
ATOM 885 C C . VAL A 1 119 ? -15.177 -6.504 11.818 1.00 81.00 119 VAL A C 1
ATOM 887 O O . VAL A 1 119 ? -16.179 -5.905 12.215 1.00 81.00 119 VAL A O 1
ATOM 890 N N . PRO A 1 120 ? -15.044 -7.836 11.979 1.00 78.81 120 PRO A N 1
ATOM 891 C CA . PRO A 1 120 ? -16.003 -8.613 12.764 1.00 78.81 120 PRO A CA 1
ATOM 892 C C . PRO A 1 120 ? -16.019 -8.121 14.221 1.00 78.81 120 PRO A C 1
ATOM 894 O O . PRO A 1 120 ? -14.973 -7.855 14.801 1.00 78.81 120 PRO A O 1
ATOM 897 N N . GLN A 1 121 ? -17.202 -7.969 14.820 1.00 78.44 121 GLN A N 1
ATOM 898 C CA . GLN A 1 121 ? -17.371 -7.391 16.168 1.00 78.44 121 GLN A CA 1
ATOM 899 C C . GLN A 1 121 ? -17.272 -8.430 17.306 1.00 78.44 121 GLN A C 1
ATOM 901 O O . GLN A 1 121 ? -17.414 -8.084 18.476 1.00 78.44 121 GLN A O 1
ATOM 906 N N . GLU A 1 122 ? -17.049 -9.710 16.993 1.00 76.38 122 GLU A N 1
ATOM 907 C CA . GLU A 1 122 ? -16.945 -10.782 17.997 1.00 76.38 122 GLU A CA 1
ATOM 908 C C . GLU A 1 122 ? -15.691 -10.651 18.873 1.00 76.38 122 GLU A C 1
ATOM 910 O O . GLU A 1 122 ? -14.740 -9.980 18.493 1.00 76.38 122 GLU A O 1
ATOM 915 N N . ARG A 1 123 ? -15.653 -11.293 20.054 1.00 75.06 123 ARG A N 1
ATOM 916 C CA . ARG A 1 123 ? -14.479 -11.267 20.952 1.00 75.06 123 ARG A CA 1
ATOM 917 C C . ARG A 1 123 ? -13.210 -11.692 20.203 1.00 75.06 123 ARG A C 1
ATOM 919 O O . ARG A 1 123 ? -13.055 -12.849 19.823 1.00 75.06 123 ARG A O 1
ATOM 926 N N . TRP A 1 124 ? -12.280 -10.754 20.046 1.00 71.94 124 TRP A N 1
ATOM 927 C CA . TRP A 1 124 ? -11.076 -10.946 19.244 1.00 71.94 124 TRP A CA 1
ATOM 928 C C . TRP A 1 124 ? -10.054 -11.824 19.967 1.00 71.94 124 TRP A C 1
ATOM 930 O O . TRP A 1 124 ? -9.443 -11.404 20.949 1.00 71.94 124 TRP A O 1
ATOM 940 N N . SER A 1 125 ? -9.829 -13.030 19.449 1.00 90.25 125 SER A N 1
ATOM 941 C CA . SER A 1 125 ? -8.629 -13.815 19.746 1.00 90.25 125 SER A CA 1
ATOM 942 C C . SER A 1 125 ? -7.452 -13.324 18.889 1.00 90.25 125 SER A C 1
ATOM 944 O O . SER A 1 125 ? -7.654 -12.768 17.808 1.00 90.25 125 SER A O 1
ATOM 946 N N . LEU A 1 126 ? -6.205 -13.550 19.326 1.00 90.62 126 LEU A N 1
ATOM 947 C CA . LEU A 1 126 ? -5.013 -13.228 18.517 1.00 90.62 126 LEU A CA 1
ATOM 948 C C . LEU A 1 126 ? -5.051 -13.918 17.143 1.00 90.62 126 LEU A C 1
ATOM 950 O O . LEU A 1 126 ? -4.666 -13.331 16.134 1.00 90.62 126 LEU A O 1
ATOM 954 N N . PHE A 1 127 ? -5.595 -15.135 17.091 1.00 92.44 127 PHE A N 1
ATOM 955 C CA . PHE A 1 127 ? -5.820 -15.861 15.845 1.00 92.44 127 PHE A CA 1
ATOM 956 C C . PHE A 1 127 ? -6.823 -15.159 14.928 1.00 92.44 127 PHE A C 1
ATOM 958 O O . PHE A 1 127 ? -6.613 -15.143 13.721 1.00 92.44 127 PHE A O 1
ATOM 965 N N . SER A 1 128 ? -7.867 -14.528 15.476 1.00 91.50 128 SER A N 1
ATOM 966 C CA . SER A 1 128 ? -8.809 -13.730 14.685 1.00 91.50 128 SER A CA 1
ATOM 967 C C . SER A 1 128 ? -8.138 -12.511 14.051 1.00 91.50 128 SER A C 1
ATOM 969 O O . SER A 1 128 ? -8.464 -12.178 12.914 1.00 91.50 128 SER A O 1
ATOM 971 N N . VAL A 1 129 ? -7.200 -11.859 14.754 1.00 91.75 129 VAL A N 1
ATOM 972 C CA . VAL A 1 129 ? -6.402 -10.755 14.186 1.00 91.75 129 VAL A CA 1
ATOM 973 C C . VAL A 1 129 ? -5.570 -11.277 13.015 1.00 91.75 129 VAL A C 1
ATOM 975 O O . VAL A 1 129 ? -5.667 -10.757 11.908 1.00 91.75 129 VAL A O 1
ATOM 978 N N . LEU A 1 130 ? -4.797 -12.343 13.232 1.00 92.88 130 LEU A N 1
ATOM 979 C CA . LEU A 1 130 ? -3.944 -12.927 12.193 1.00 92.88 130 LEU A CA 1
ATOM 980 C C . LEU A 1 130 ? -4.750 -13.391 10.975 1.00 92.88 130 LEU A C 1
ATOM 982 O O . LEU A 1 130 ? -4.378 -13.089 9.845 1.00 92.88 130 LEU A O 1
ATOM 986 N N . TYR A 1 131 ? -5.882 -14.060 11.199 1.00 93.88 131 TYR A N 1
ATOM 987 C CA . TYR A 1 131 ? -6.784 -14.490 10.133 1.00 93.88 131 TYR A CA 1
ATOM 988 C C . TYR A 1 131 ? -7.328 -13.298 9.336 1.00 93.88 131 TYR A C 1
ATOM 990 O O . TYR A 1 131 ? -7.336 -13.321 8.107 1.00 93.88 131 TYR A O 1
ATOM 998 N N . TRP A 1 132 ? -7.720 -12.219 10.023 1.00 92.88 132 TRP A N 1
ATOM 999 C CA . TRP A 1 132 ? -8.192 -10.992 9.381 1.00 92.88 132 TRP A CA 1
ATOM 1000 C C . TRP A 1 132 ? -7.130 -10.380 8.453 1.00 92.88 132 TRP A C 1
ATOM 1002 O O . TRP A 1 132 ? -7.473 -9.963 7.340 1.00 92.88 132 TRP A O 1
ATOM 1012 N N . TRP A 1 133 ? -5.860 -10.367 8.873 1.00 94.50 133 TRP A N 1
ATOM 1013 C CA . TRP A 1 133 ? -4.744 -9.923 8.035 1.00 94.50 133 TRP A CA 1
ATOM 1014 C C . TRP A 1 133 ? -4.479 -10.895 6.881 1.00 94.50 133 TRP A C 1
ATOM 1016 O O . TRP A 1 133 ? -4.399 -10.464 5.736 1.00 94.50 133 TRP A O 1
ATOM 1026 N N . GLU A 1 134 ? -4.406 -12.203 7.104 1.00 94.38 134 GLU A N 1
ATOM 1027 C CA . GLU A 1 134 ? -4.120 -13.146 6.009 1.00 94.38 134 GLU A CA 1
ATOM 1028 C C . GLU A 1 134 ? -5.209 -13.144 4.922 1.00 94.38 134 GLU A C 1
ATOM 1030 O O . GLU A 1 134 ? -4.889 -13.145 3.733 1.00 94.38 134 GLU A O 1
ATOM 1035 N N . CYS A 1 135 ? -6.492 -12.998 5.280 1.00 94.44 135 CYS A N 1
ATOM 1036 C CA . CYS A 1 135 ? -7.579 -12.903 4.296 1.00 94.44 135 CYS A CA 1
ATOM 1037 C C . CYS A 1 135 ? -7.461 -11.705 3.335 1.00 94.44 135 CYS A C 1
ATOM 1039 O O . CYS A 1 135 ? -8.015 -11.740 2.237 1.00 94.44 135 CYS A O 1
ATOM 1041 N N . ARG A 1 136 ? -6.772 -10.630 3.732 1.00 93.69 136 ARG A N 1
ATOM 1042 C CA . ARG A 1 136 ? -6.640 -9.390 2.939 1.00 93.69 136 ARG A CA 1
ATOM 1043 C C . ARG A 1 136 ? -5.326 -9.291 2.183 1.00 93.69 136 ARG A C 1
ATOM 1045 O O . ARG A 1 136 ? -5.189 -8.443 1.300 1.00 93.69 136 ARG A O 1
ATOM 1052 N N . ARG A 1 137 ? -4.393 -10.197 2.466 1.00 93.69 137 ARG A N 1
ATOM 1053 C CA . ARG A 1 137 ? -3.085 -10.252 1.821 1.00 93.69 137 ARG A CA 1
ATOM 1054 C C . ARG A 1 137 ? -3.168 -10.338 0.290 1.00 93.69 137 ARG A C 1
ATOM 1056 O O . ARG A 1 137 ? -2.417 -9.610 -0.359 1.00 93.69 137 ARG A O 1
ATOM 1063 N N . PRO A 1 138 ? -4.089 -11.116 -0.324 1.00 94.12 138 PRO A N 1
ATOM 1064 C CA . PRO A 1 138 ? -4.221 -11.142 -1.781 1.00 94.12 138 PRO A CA 1
ATOM 1065 C C . PRO A 1 138 ? -4.614 -9.784 -2.374 1.00 94.12 138 PRO A C 1
ATOM 1067 O O . PRO A 1 138 ? -4.075 -9.393 -3.404 1.00 94.12 138 PRO A O 1
ATOM 1070 N N . PHE A 1 139 ? -5.507 -9.041 -1.711 1.00 92.19 139 PHE A N 1
ATOM 1071 C CA . PHE A 1 139 ? -5.925 -7.710 -2.162 1.00 92.19 139 PHE A CA 1
ATOM 1072 C C . PHE A 1 139 ? -4.789 -6.694 -2.066 1.00 92.19 139 PHE A C 1
ATOM 1074 O O . PHE A 1 139 ? -4.566 -5.941 -3.012 1.00 92.19 139 PHE A O 1
ATOM 1081 N N . TYR A 1 140 ? -4.049 -6.702 -0.953 1.00 92.75 140 TYR A N 1
ATOM 1082 C CA . TYR A 1 140 ? -2.859 -5.867 -0.795 1.00 92.75 140 TYR A CA 1
ATOM 1083 C C . TYR A 1 140 ? -1.824 -6.168 -1.889 1.00 92.75 140 TYR A C 1
ATOM 1085 O O . TYR A 1 140 ? -1.398 -5.261 -2.602 1.00 92.75 140 TYR A O 1
ATOM 1093 N N . ASN A 1 141 ? -1.490 -7.446 -2.094 1.00 92.88 141 ASN A N 1
ATOM 1094 C CA . ASN A 1 141 ? -0.532 -7.859 -3.119 1.00 92.88 141 ASN A CA 1
ATOM 1095 C C . ASN A 1 141 ? -0.998 -7.486 -4.533 1.00 92.88 141 ASN A C 1
ATOM 1097 O O . ASN A 1 141 ? -0.180 -7.060 -5.342 1.00 92.88 141 ASN A O 1
ATOM 1101 N N . ALA A 1 142 ? -2.294 -7.607 -4.834 1.00 92.56 142 ALA A N 1
ATOM 1102 C CA . ALA A 1 142 ? -2.847 -7.193 -6.120 1.00 92.56 142 ALA A CA 1
ATOM 1103 C C . ALA A 1 142 ? -2.702 -5.680 -6.341 1.00 92.56 142 ALA A C 1
ATOM 1105 O O . ALA A 1 142 ? -2.268 -5.266 -7.412 1.00 92.56 142 ALA A O 1
ATOM 1106 N N . ALA A 1 143 ? -3.003 -4.859 -5.329 1.00 91.19 143 ALA A N 1
ATOM 1107 C CA . ALA A 1 143 ? -2.849 -3.406 -5.412 1.00 91.19 143 ALA A CA 1
ATOM 1108 C C . ALA A 1 143 ? -1.386 -2.998 -5.647 1.00 91.19 143 ALA A C 1
ATOM 1110 O O . ALA A 1 143 ? -1.101 -2.212 -6.547 1.00 91.19 143 ALA A O 1
ATOM 1111 N N . VAL A 1 144 ? -0.464 -3.586 -4.882 1.00 90.69 144 VAL A N 1
ATOM 1112 C CA . VAL A 1 144 ? 0.982 -3.338 -4.986 1.00 90.69 144 VAL A CA 1
ATOM 1113 C C . VAL A 1 144 ? 1.556 -3.838 -6.321 1.00 90.69 144 VAL A C 1
ATOM 1115 O O . VAL A 1 144 ? 2.415 -3.196 -6.921 1.00 90.69 144 VAL A O 1
ATOM 1118 N N . CYS A 1 145 ? 1.070 -4.975 -6.825 1.00 91.88 145 CYS A N 1
ATOM 1119 C CA . CYS A 1 145 ? 1.463 -5.502 -8.131 1.00 91.88 145 CYS A CA 1
ATOM 1120 C C . CYS A 1 145 ? 0.990 -4.587 -9.267 1.00 91.88 145 CYS A C 1
ATOM 1122 O O . CYS A 1 145 ? 1.781 -4.242 -10.144 1.00 91.88 145 CYS A O 1
ATOM 1124 N N . LEU A 1 146 ? -0.271 -4.146 -9.225 1.00 93.31 146 LEU A N 1
ATOM 1125 C CA . LEU A 1 146 ? -0.833 -3.233 -10.220 1.00 93.31 146 LEU A CA 1
ATOM 1126 C C . LEU A 1 146 ? -0.114 -1.881 -10.236 1.00 93.31 146 LEU A C 1
ATOM 1128 O O . LEU A 1 146 ? 0.077 -1.327 -11.316 1.00 93.31 146 LEU A O 1
ATOM 1132 N N . SER A 1 147 ? 0.323 -1.368 -9.080 1.00 92.75 147 SER A N 1
ATOM 1133 C CA . SER A 1 147 ? 1.072 -0.109 -9.026 1.00 92.75 147 SER A CA 1
ATOM 1134 C C . SER A 1 147 ? 2.492 -0.217 -9.584 1.00 92.75 147 SER A C 1
ATOM 1136 O O . SER A 1 147 ? 2.993 0.770 -10.104 1.00 92.75 147 SER A O 1
ATOM 1138 N N . GLY A 1 148 ? 3.145 -1.383 -9.500 1.00 91.00 148 GLY A N 1
ATOM 1139 C CA . GLY A 1 148 ? 4.503 -1.592 -10.034 1.00 91.00 148 GLY A CA 1
ATOM 1140 C C . GLY A 1 148 ? 4.564 -2.083 -11.486 1.00 91.00 148 GLY A C 1
ATOM 1141 O O . GLY A 1 148 ? 5.636 -2.105 -12.094 1.00 91.00 148 GLY A O 1
ATOM 1142 N N . LEU A 1 149 ? 3.431 -2.498 -12.060 1.00 92.88 149 LEU A N 1
ATOM 1143 C CA . LEU A 1 149 ? 3.362 -3.048 -13.416 1.00 92.88 149 LEU A CA 1
ATOM 1144 C C . LEU A 1 149 ? 3.813 -2.051 -14.504 1.00 92.88 149 LEU A C 1
ATOM 1146 O O . LEU A 1 149 ? 4.572 -2.469 -15.384 1.00 92.88 149 LEU A O 1
ATOM 1150 N N . PRO A 1 150 ? 3.439 -0.753 -14.452 1.00 92.25 150 PRO A N 1
ATOM 1151 C CA . PRO A 1 150 ? 3.943 0.244 -15.396 1.00 92.25 150 PRO A CA 1
ATOM 1152 C C . PRO A 1 150 ? 5.469 0.357 -15.379 1.00 92.25 150 PRO A C 1
ATOM 1154 O O . PRO A 1 150 ? 6.092 0.352 -16.440 1.00 92.25 150 PRO A O 1
ATOM 1157 N N . SER A 1 151 ? 6.088 0.357 -14.196 1.00 89.94 151 SER A N 1
ATOM 1158 C CA . SER A 1 151 ? 7.539 0.498 -14.063 1.00 89.94 151 SER A CA 1
ATOM 1159 C C . SER A 1 151 ? 8.277 -0.700 -14.678 1.00 89.94 151 SER A C 1
ATOM 1161 O O . SER A 1 151 ? 9.237 -0.522 -15.431 1.00 89.94 151 SER A O 1
ATOM 1163 N N . VAL A 1 152 ? 7.802 -1.928 -14.425 1.00 91.00 152 VAL A N 1
ATOM 1164 C CA . VAL A 1 152 ? 8.361 -3.150 -15.039 1.00 91.00 152 VAL A CA 1
ATOM 1165 C C . VAL A 1 152 ? 8.199 -3.126 -16.559 1.00 91.00 152 VAL A C 1
ATOM 1167 O O . VAL A 1 152 ? 9.134 -3.492 -17.278 1.00 91.00 152 VAL A O 1
ATOM 1170 N N . LEU A 1 153 ? 7.046 -2.674 -17.061 1.00 93.12 153 LEU A N 1
ATOM 1171 C CA . LEU A 1 153 ? 6.792 -2.554 -18.495 1.00 93.12 153 LEU A CA 1
ATOM 1172 C C . LEU A 1 153 ? 7.767 -1.567 -19.148 1.00 93.12 153 LEU A C 1
ATOM 1174 O O . LEU A 1 153 ? 8.391 -1.909 -20.150 1.00 93.12 153 LEU A O 1
ATOM 1178 N N . ILE A 1 154 ? 7.955 -0.386 -18.554 1.00 91.06 154 ILE A N 1
ATOM 1179 C CA . ILE A 1 154 ? 8.882 0.630 -19.063 1.00 91.06 154 ILE A CA 1
ATOM 1180 C C . ILE A 1 154 ? 10.312 0.085 -19.088 1.00 91.06 154 ILE A C 1
ATOM 1182 O O . ILE A 1 154 ? 10.947 0.106 -20.137 1.00 91.06 154 ILE A O 1
ATOM 1186 N N . LEU A 1 155 ? 10.811 -0.469 -17.979 1.00 90.31 155 LEU A N 1
ATOM 1187 C CA . LEU A 1 155 ? 12.156 -1.059 -17.921 1.00 90.31 155 LEU A CA 1
ATOM 1188 C C . LEU A 1 155 ? 12.352 -2.171 -18.963 1.00 90.31 155 LEU A C 1
ATOM 1190 O O . LEU A 1 155 ? 13.415 -2.271 -19.579 1.00 90.31 155 LEU A O 1
ATOM 1194 N N . SER A 1 156 ? 11.316 -2.979 -19.200 1.00 91.44 156 SER A N 1
ATOM 1195 C CA . SER A 1 156 ? 11.350 -4.043 -20.208 1.00 91.44 156 SER A CA 1
ATOM 1196 C C . SER A 1 156 ? 11.490 -3.491 -21.630 1.00 91.44 156 SER A C 1
ATOM 1198 O O . SER A 1 156 ? 12.239 -4.062 -22.421 1.00 91.44 156 SER A O 1
ATOM 1200 N N . LEU A 1 157 ? 10.856 -2.354 -21.947 1.00 92.94 157 LEU A N 1
ATOM 1201 C CA . LEU A 1 157 ? 10.993 -1.685 -23.251 1.00 92.94 157 LEU A CA 1
ATOM 1202 C C . LEU A 1 157 ? 12.420 -1.174 -23.515 1.00 92.94 157 LEU A C 1
ATOM 1204 O O . LEU A 1 157 ? 12.839 -1.113 -24.667 1.00 92.94 157 LEU A O 1
ATOM 1208 N N . PHE A 1 158 ? 13.184 -0.865 -22.465 1.00 92.06 158 PHE A N 1
ATOM 1209 C CA . PHE A 1 158 ? 14.600 -0.482 -22.560 1.00 92.06 158 PHE A CA 1
ATOM 1210 C C . PHE A 1 158 ? 15.567 -1.682 -22.545 1.00 92.06 158 PHE A C 1
ATOM 1212 O O . PHE A 1 158 ? 16.780 -1.495 -22.489 1.00 92.06 158 PHE A O 1
ATOM 1219 N N . GLY A 1 159 ? 15.061 -2.920 -22.574 1.00 93.81 159 GLY A N 1
ATOM 1220 C CA . GLY A 1 159 ? 15.889 -4.130 -22.521 1.00 93.81 159 GLY A CA 1
ATOM 1221 C C . GLY A 1 159 ? 16.445 -4.455 -21.128 1.00 93.81 159 GLY A C 1
ATOM 1222 O O . GLY A 1 159 ? 17.262 -5.364 -20.991 1.00 93.81 159 GLY A O 1
ATOM 1223 N N . LEU A 1 160 ? 15.979 -3.773 -20.077 1.00 93.12 160 LEU A N 1
ATOM 1224 C CA . LEU A 1 160 ? 16.419 -3.937 -18.686 1.00 93.12 160 LEU A CA 1
ATOM 1225 C C . LEU A 1 160 ? 15.568 -4.972 -17.923 1.00 93.12 160 LEU A C 1
ATOM 1227 O O . LEU A 1 160 ? 15.244 -4.794 -16.751 1.00 93.12 160 LEU A O 1
ATOM 1231 N N . TRP A 1 161 ? 15.199 -6.077 -18.572 1.00 92.81 161 TRP A N 1
ATOM 1232 C CA . TRP A 1 161 ? 14.280 -7.077 -18.010 1.00 92.81 161 TRP A CA 1
ATOM 1233 C C . TRP A 1 161 ? 14.850 -7.802 -16.778 1.00 92.81 161 TRP A C 1
ATOM 1235 O O . TRP A 1 161 ? 14.148 -7.968 -15.784 1.00 92.81 161 TRP A O 1
ATOM 1245 N N . PHE A 1 162 ? 16.132 -8.184 -16.792 1.00 91.69 162 PHE A N 1
ATOM 1246 C CA . PHE A 1 162 ? 16.774 -8.854 -15.654 1.00 91.69 162 PHE A CA 1
ATOM 1247 C C . PHE A 1 162 ? 16.819 -7.986 -14.377 1.00 91.69 162 PHE A C 1
ATOM 1249 O O . PHE A 1 162 ? 16.320 -8.438 -13.342 1.00 91.69 162 PHE A O 1
ATOM 1256 N N . PRO A 1 163 ? 17.337 -6.738 -14.403 1.00 88.38 163 PRO A N 1
ATOM 1257 C CA . PRO A 1 163 ? 17.299 -5.875 -13.222 1.00 88.38 163 PRO A CA 1
ATOM 1258 C C . PRO A 1 163 ? 15.868 -5.487 -12.825 1.00 88.38 163 PRO A C 1
ATOM 1260 O O . PRO A 1 163 ? 15.607 -5.355 -11.632 1.00 88.38 163 PRO A O 1
ATOM 1263 N N . ALA A 1 164 ? 14.926 -5.378 -13.772 1.00 88.56 164 ALA A N 1
ATOM 1264 C CA . ALA A 1 164 ? 13.517 -5.148 -13.451 1.00 88.56 164 ALA A CA 1
ATOM 1265 C C . ALA A 1 164 ? 12.915 -6.297 -12.630 1.00 88.56 164 ALA A C 1
ATOM 1267 O O . ALA A 1 164 ? 12.233 -6.046 -11.639 1.00 88.56 164 ALA A O 1
ATOM 1268 N N . ILE A 1 165 ? 13.205 -7.553 -12.990 1.00 90.44 165 ILE A N 1
ATOM 1269 C CA . ILE A 1 165 ? 12.744 -8.729 -12.237 1.00 90.44 165 ILE A CA 1
ATOM 1270 C C . ILE A 1 165 ? 13.356 -8.747 -10.833 1.00 90.44 165 ILE A C 1
ATOM 1272 O O . ILE A 1 165 ? 12.636 -8.963 -9.860 1.00 90.44 165 ILE A O 1
ATOM 1276 N N . LEU A 1 166 ? 14.662 -8.490 -10.702 1.00 90.31 166 LEU A N 1
ATOM 1277 C CA . LEU A 1 166 ? 15.321 -8.441 -9.392 1.00 90.31 166 LEU A CA 1
ATOM 1278 C C . LEU A 1 166 ? 14.760 -7.324 -8.505 1.00 90.31 166 LEU A C 1
ATOM 1280 O O . LEU A 1 166 ? 14.475 -7.564 -7.332 1.00 90.31 166 LEU A O 1
ATOM 1284 N N . ALA A 1 167 ? 14.551 -6.130 -9.066 1.00 87.38 167 ALA A N 1
ATOM 1285 C CA . ALA A 1 167 ? 13.942 -5.010 -8.356 1.00 87.38 167 ALA A CA 1
ATOM 1286 C C . ALA A 1 167 ? 12.502 -5.332 -7.928 1.00 87.38 167 ALA A C 1
ATOM 1288 O O . ALA A 1 167 ? 12.139 -5.082 -6.780 1.00 87.38 167 ALA A O 1
ATOM 1289 N N . ALA A 1 168 ? 11.707 -5.950 -8.808 1.00 89.06 168 ALA A N 1
ATOM 1290 C CA . ALA A 1 168 ? 10.346 -6.378 -8.501 1.00 89.06 168 ALA A CA 1
ATOM 1291 C C . ALA A 1 168 ? 10.306 -7.438 -7.388 1.00 89.06 168 ALA A C 1
ATOM 1293 O O . ALA A 1 168 ? 9.485 -7.333 -6.479 1.00 89.06 168 ALA A O 1
ATOM 1294 N N . LEU A 1 169 ? 11.210 -8.425 -7.409 1.00 90.19 169 LEU A N 1
ATOM 1295 C CA . LEU A 1 169 ? 11.321 -9.441 -6.357 1.00 90.19 169 LEU A CA 1
ATOM 1296 C C . LEU A 1 169 ? 11.725 -8.827 -5.016 1.00 90.19 169 LEU A C 1
ATOM 1298 O O . LEU A 1 169 ? 11.096 -9.111 -3.996 1.00 90.19 169 LEU A O 1
ATOM 1302 N N . PHE A 1 170 ? 12.744 -7.966 -5.013 1.00 88.88 170 PHE A N 1
ATOM 1303 C CA . PHE A 1 170 ? 13.190 -7.278 -3.804 1.00 88.88 170 PHE A CA 1
ATOM 1304 C C . PHE A 1 170 ? 12.067 -6.422 -3.211 1.00 88.88 170 PHE A C 1
ATOM 1306 O O . PHE A 1 170 ? 11.758 -6.522 -2.024 1.00 88.88 170 PHE A O 1
ATOM 1313 N N . TYR A 1 171 ? 11.388 -5.648 -4.057 1.00 88.19 171 TYR A N 1
ATOM 1314 C CA . TYR A 1 171 ? 10.249 -4.840 -3.655 1.00 88.19 171 TYR A CA 1
ATOM 1315 C C . TYR A 1 171 ? 9.090 -5.695 -3.120 1.00 88.19 171 TYR A C 1
ATOM 1317 O O . TYR A 1 171 ? 8.531 -5.370 -2.074 1.00 88.19 171 TYR A O 1
ATOM 1325 N N . ALA A 1 172 ? 8.769 -6.823 -3.761 1.00 89.31 172 ALA A N 1
ATOM 1326 C CA . ALA A 1 172 ? 7.738 -7.744 -3.287 1.00 89.31 172 ALA A CA 1
ATOM 1327 C C . ALA A 1 172 ? 8.060 -8.312 -1.894 1.00 89.31 172 ALA A C 1
ATOM 1329 O O . ALA A 1 172 ? 7.160 -8.439 -1.060 1.00 89.31 172 ALA A O 1
ATOM 1330 N N . ILE A 1 173 ? 9.331 -8.616 -1.611 1.00 90.44 173 ILE A N 1
ATOM 1331 C CA . ILE A 1 173 ? 9.778 -9.043 -0.278 1.00 90.44 173 ILE A CA 1
ATOM 1332 C C . ILE A 1 173 ? 9.580 -7.907 0.730 1.00 90.44 173 ILE A C 1
ATOM 1334 O O . ILE A 1 173 ? 8.944 -8.121 1.762 1.00 90.44 173 ILE A O 1
ATOM 1338 N N . CYS A 1 174 ? 10.055 -6.696 0.427 1.00 89.38 174 CYS A N 1
ATOM 1339 C CA . CYS A 1 174 ? 9.898 -5.533 1.305 1.00 89.38 174 CYS A CA 1
ATOM 1340 C C . CYS A 1 174 ? 8.424 -5.216 1.594 1.00 89.38 174 CYS A C 1
ATOM 1342 O O . CYS A 1 174 ? 8.060 -5.034 2.754 1.00 89.38 174 CYS A O 1
ATOM 1344 N N . ALA A 1 175 ? 7.568 -5.220 0.571 1.00 89.12 175 ALA A N 1
ATOM 1345 C CA . ALA A 1 175 ? 6.130 -5.007 0.712 1.00 89.12 175 ALA A CA 1
ATOM 1346 C C . ALA A 1 175 ? 5.491 -6.060 1.633 1.00 89.12 175 ALA A C 1
ATOM 1348 O O . ALA A 1 175 ? 4.732 -5.719 2.538 1.00 89.12 175 ALA A O 1
ATOM 1349 N N . ASN A 1 176 ? 5.858 -7.339 1.479 1.00 91.69 176 ASN A N 1
ATOM 1350 C CA . ASN A 1 176 ? 5.387 -8.397 2.376 1.00 91.69 176 ASN A CA 1
ATOM 1351 C C . ASN A 1 176 ? 5.875 -8.201 3.819 1.00 91.69 176 ASN A C 1
ATOM 1353 O O . ASN A 1 176 ? 5.102 -8.419 4.746 1.00 91.69 176 ASN A O 1
ATOM 1357 N N . VAL A 1 177 ? 7.121 -7.769 4.033 1.00 90.62 177 VAL A N 1
ATOM 1358 C CA . VAL A 1 177 ? 7.630 -7.467 5.381 1.00 90.62 177 VAL A CA 1
ATOM 1359 C C . VAL A 1 177 ? 6.848 -6.311 6.009 1.00 90.62 177 VAL A C 1
ATOM 1361 O O . VAL A 1 177 ? 6.389 -6.436 7.143 1.00 90.62 177 VAL A O 1
ATOM 1364 N N . CYS A 1 178 ? 6.626 -5.220 5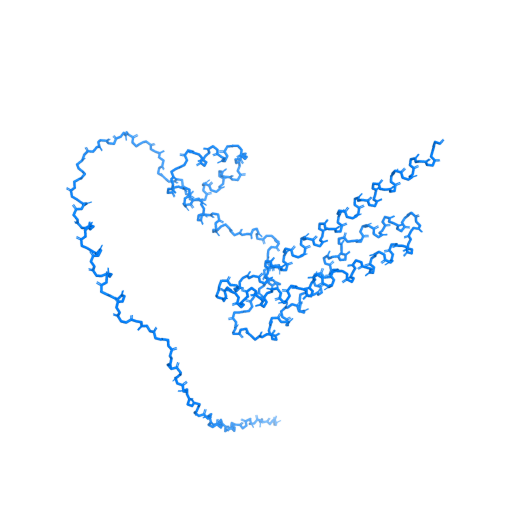.269 1.00 89.25 178 CYS A N 1
ATOM 1365 C CA . CYS A 1 178 ? 5.818 -4.088 5.727 1.00 89.25 178 CYS A CA 1
ATOM 1366 C C . CYS A 1 178 ? 4.381 -4.506 6.064 1.00 89.25 178 CYS A C 1
ATOM 1368 O O . CYS A 1 178 ? 3.841 -4.077 7.083 1.00 89.25 178 CYS A O 1
ATOM 1370 N N . TYR A 1 179 ? 3.785 -5.383 5.254 1.00 91.88 179 TYR A N 1
ATOM 1371 C CA . TYR A 1 179 ? 2.471 -5.957 5.526 1.00 91.88 179 TYR A CA 1
ATOM 1372 C C . TYR A 1 179 ? 2.455 -6.771 6.825 1.00 91.88 179 TYR A C 1
ATOM 1374 O O . TYR A 1 179 ? 1.597 -6.564 7.683 1.00 91.88 179 TYR A O 1
ATOM 1382 N N . CYS A 1 180 ? 3.436 -7.660 7.006 1.00 91.88 180 CYS A N 1
ATOM 1383 C CA . CYS A 1 180 ? 3.554 -8.507 8.192 1.00 91.88 180 CYS A CA 1
ATOM 1384 C C . CYS A 1 180 ? 3.724 -7.702 9.486 1.00 91.88 180 CYS A C 1
ATOM 1386 O O . CYS A 1 180 ? 3.297 -8.172 10.536 1.00 91.88 180 CYS A O 1
ATOM 1388 N N . LEU A 1 181 ? 4.303 -6.497 9.432 1.00 93.19 181 LEU A N 1
ATOM 1389 C CA . LEU A 1 181 ? 4.420 -5.600 10.589 1.00 93.19 181 LEU A CA 1
ATOM 1390 C C . LEU A 1 181 ? 3.080 -4.981 11.018 1.00 93.19 181 LEU A C 1
ATOM 1392 O O . LEU A 1 181 ? 2.947 -4.560 12.169 1.00 93.19 181 LEU A O 1
ATOM 1396 N N . GLY A 1 182 ? 2.075 -4.970 10.138 1.00 93.12 182 GLY A N 1
ATOM 1397 C CA . GLY A 1 182 ? 0.743 -4.450 10.439 1.00 93.12 182 GLY A CA 1
ATOM 1398 C C . GLY A 1 182 ? 0.033 -5.214 11.559 1.00 93.12 182 GLY A C 1
ATOM 1399 O O . GLY A 1 182 ? -0.522 -4.595 12.467 1.00 93.12 182 GLY A O 1
ATOM 1400 N N . ALA A 1 183 ? 0.114 -6.549 11.559 1.00 94.31 183 ALA A N 1
ATOM 1401 C CA . ALA A 1 183 ? -0.532 -7.376 12.580 1.00 94.31 183 ALA A CA 1
ATOM 1402 C C . ALA A 1 183 ? 0.069 -7.176 13.993 1.00 94.31 183 ALA A C 1
ATOM 1404 O O . ALA A 1 183 ? -0.695 -6.900 14.921 1.00 94.31 183 ALA A O 1
ATOM 1405 N N . PRO A 1 184 ? 1.402 -7.226 14.201 1.00 94.75 184 PRO A N 1
ATOM 1406 C CA . PRO A 1 184 ? 2.018 -6.851 15.473 1.00 94.75 184 PRO A CA 1
ATOM 1407 C C . PRO A 1 184 ? 1.692 -5.418 15.904 1.00 94.75 184 PRO A C 1
ATOM 1409 O O . PRO A 1 184 ? 1.397 -5.195 17.078 1.00 94.75 184 PRO A O 1
ATOM 1412 N N . ALA A 1 185 ? 1.701 -4.454 14.976 1.00 95.00 185 ALA A N 1
ATOM 1413 C CA . ALA A 1 185 ? 1.352 -3.067 15.280 1.00 95.00 185 ALA A CA 1
ATOM 1414 C C . ALA A 1 185 ? -0.092 -2.941 15.789 1.00 95.00 185 ALA A C 1
ATOM 1416 O O . ALA A 1 185 ? -0.349 -2.217 16.752 1.00 95.00 185 ALA A O 1
ATOM 1417 N N . GLU A 1 186 ? -1.031 -3.689 15.204 1.00 94.25 186 GLU A N 1
ATOM 1418 C CA . GLU A 1 186 ? -2.409 -3.745 15.685 1.00 94.25 186 GLU A CA 1
ATOM 1419 C C . GLU A 1 186 ? -2.505 -4.361 17.087 1.00 94.25 186 GLU A C 1
ATOM 1421 O O . GLU A 1 186 ? -3.212 -3.828 17.946 1.00 94.25 186 GLU A O 1
ATOM 1426 N N . VAL A 1 187 ? -1.783 -5.456 17.348 1.00 93.81 187 VAL A N 1
ATOM 1427 C CA . VAL A 1 187 ? -1.749 -6.089 18.676 1.00 93.81 187 VAL A CA 1
ATOM 1428 C C . VAL A 1 187 ? -1.233 -5.101 19.722 1.00 93.81 187 VAL A C 1
ATOM 1430 O O . VAL A 1 187 ? -1.868 -4.931 20.762 1.00 93.81 187 VAL A O 1
ATOM 1433 N N . ILE A 1 188 ? -0.142 -4.389 19.430 1.00 94.62 188 ILE A N 1
ATOM 1434 C CA . ILE A 1 188 ? 0.409 -3.356 20.318 1.00 94.62 188 ILE A CA 1
ATOM 1435 C C . ILE A 1 188 ? -0.607 -2.225 20.527 1.00 94.62 188 ILE A C 1
ATOM 1437 O O . ILE A 1 188 ? -0.862 -1.830 21.664 1.00 94.62 188 ILE A O 1
ATOM 1441 N N . ALA A 1 189 ? -1.250 -1.742 19.461 1.00 93.56 189 ALA A N 1
ATOM 1442 C CA . ALA A 1 189 ? -2.269 -0.700 19.563 1.00 93.56 189 ALA A CA 1
ATOM 1443 C C . ALA A 1 189 ? -3.441 -1.129 20.463 1.00 93.56 189 ALA A C 1
ATOM 1445 O O . ALA A 1 189 ? -3.929 -0.341 21.273 1.00 93.56 189 ALA A O 1
ATOM 1446 N N . ARG A 1 190 ? -3.870 -2.391 20.382 1.00 90.25 190 ARG A N 1
ATOM 1447 C CA . ARG A 1 190 ? -4.928 -2.939 21.243 1.00 90.25 190 ARG A CA 1
ATOM 1448 C C . ARG A 1 190 ? -4.482 -3.092 22.694 1.00 90.25 190 ARG A C 1
ATOM 1450 O O . ARG A 1 190 ? -5.276 -2.811 23.590 1.00 90.25 190 ARG A O 1
ATOM 1457 N N . LEU A 1 191 ? -3.232 -3.485 22.936 1.00 92.44 191 LEU A N 1
ATOM 1458 C CA . LEU A 1 191 ? -2.677 -3.565 24.289 1.00 92.44 191 LEU A CA 1
ATOM 1459 C C . LEU A 1 191 ? -2.633 -2.186 24.962 1.00 92.44 191 LEU A C 1
ATOM 1461 O O . LEU A 1 191 ? -2.995 -2.070 26.132 1.00 92.44 191 LEU A O 1
ATOM 1465 N N . CYS A 1 192 ? -2.268 -1.143 24.215 1.00 95.75 192 CYS A N 1
ATOM 1466 C CA . CYS A 1 192 ? -2.160 0.217 24.743 1.00 95.75 192 CYS A CA 1
ATOM 1467 C C . CYS A 1 192 ? -3.514 0.939 24.865 1.00 95.75 192 CYS A C 1
ATOM 1469 O O . CYS A 1 192 ? -3.736 1.655 25.839 1.00 95.75 192 CYS A O 1
ATOM 1471 N N . PHE A 1 193 ? -4.428 0.765 23.901 1.00 92.94 193 PHE A N 1
ATOM 1472 C CA . PHE A 1 193 ? -5.634 1.602 23.770 1.00 92.94 193 PHE A CA 1
ATOM 1473 C C . PHE A 1 193 ? -6.971 0.854 23.929 1.00 92.94 193 PHE A C 1
ATOM 1475 O O . PHE A 1 193 ? -8.027 1.488 23.859 1.00 92.94 193 PHE A O 1
ATOM 1482 N N . LYS A 1 194 ? -6.942 -0.468 24.169 1.00 87.88 194 LYS A N 1
ATOM 1483 C CA . LYS A 1 194 ? -8.096 -1.351 24.443 1.00 87.88 194 LYS A CA 1
ATOM 1484 C C . LYS A 1 194 ? -9.308 -1.069 23.540 1.00 87.88 194 LYS A C 1
ATOM 1486 O O . LYS A 1 194 ? -9.302 -1.453 22.375 1.00 87.88 194 LYS A O 1
ATOM 1491 N N . GLU A 1 195 ? -10.335 -0.393 24.058 1.00 83.81 195 GLU A N 1
ATOM 1492 C CA . GLU A 1 195 ? -11.617 -0.164 23.372 1.00 83.81 195 GLU A CA 1
ATOM 1493 C C . GLU A 1 195 ? -11.516 0.814 22.195 1.00 83.81 195 GLU A C 1
ATOM 1495 O O . GLU A 1 195 ? -12.201 0.644 21.186 1.00 83.81 195 GLU A O 1
ATOM 1500 N N . LYS A 1 196 ? -10.613 1.800 22.259 1.00 85.44 196 LYS A N 1
ATOM 1501 C CA . LYS A 1 196 ? -10.447 2.782 21.172 1.00 85.44 196 LYS A CA 1
ATOM 1502 C C . LYS A 1 196 ? -9.770 2.184 19.936 1.00 85.44 196 LYS A C 1
ATOM 1504 O O . LYS A 1 196 ? -9.876 2.741 18.847 1.00 85.44 196 LYS A O 1
ATOM 1509 N N . ALA A 1 197 ? -9.098 1.041 20.083 1.00 86.94 197 ALA A N 1
ATOM 1510 C CA . ALA A 1 197 ? -8.352 0.394 19.008 1.00 86.94 197 ALA A CA 1
ATOM 1511 C C . ALA A 1 197 ? -9.212 -0.501 18.099 1.00 86.94 197 ALA A C 1
ATOM 1513 O O . ALA A 1 197 ? -8.681 -1.060 17.145 1.00 86.94 197 ALA A O 1
ATOM 1514 N N . ALA A 1 198 ? -10.523 -0.635 18.334 1.00 84.06 198 ALA A N 1
ATOM 1515 C CA . ALA A 1 198 ? -11.378 -1.507 17.518 1.00 84.06 198 ALA A CA 1
ATOM 1516 C C . ALA A 1 198 ? -11.366 -1.148 16.016 1.00 84.06 198 ALA A C 1
ATOM 1518 O O . ALA A 1 198 ? -11.569 -2.011 15.167 1.00 84.06 198 ALA A O 1
ATOM 1519 N N . HIS A 1 199 ? -11.083 0.114 15.684 1.00 85.69 199 HIS A N 1
ATOM 1520 C CA . HIS A 1 199 ? -11.059 0.623 14.311 1.00 85.69 199 HIS A CA 1
ATOM 1521 C C . HIS A 1 199 ? -9.639 0.836 13.760 1.00 85.69 199 HIS A C 1
ATOM 1523 O O . HIS A 1 199 ? -9.483 1.435 12.697 1.00 85.69 199 HIS A O 1
ATOM 1529 N N . SER A 1 200 ? -8.589 0.372 14.450 1.00 89.12 200 SER A N 1
ATOM 1530 C CA . SER A 1 200 ? -7.206 0.613 14.017 1.00 89.12 200 SER A CA 1
ATOM 1531 C C . SER A 1 200 ? -6.798 -0.246 12.817 1.00 89.12 200 SER A C 1
ATOM 1533 O O . SER A 1 200 ? -6.067 0.239 11.958 1.00 89.12 200 SER A O 1
ATOM 1535 N N . ALA A 1 201 ? -7.299 -1.483 12.710 1.00 90.94 201 ALA A N 1
ATOM 1536 C CA . ALA A 1 201 ? -6.876 -2.434 11.676 1.00 90.94 201 ALA A CA 1
ATOM 1537 C C . ALA A 1 201 ? -7.110 -1.927 10.238 1.00 90.94 201 ALA A C 1
ATOM 1539 O O . ALA A 1 201 ? -6.160 -1.905 9.452 1.00 90.94 201 ALA A O 1
ATOM 1540 N N . PRO A 1 202 ? -8.318 -1.443 9.869 1.00 90.44 202 PRO A N 1
ATOM 1541 C CA . PRO A 1 202 ? -8.558 -0.919 8.524 1.00 90.44 202 PRO A CA 1
ATOM 1542 C C . PRO A 1 202 ? -7.726 0.327 8.219 1.00 90.44 202 PRO A C 1
ATOM 1544 O O . PRO A 1 202 ? -7.310 0.528 7.081 1.00 90.44 202 PRO A O 1
ATOM 1547 N N . VAL A 1 203 ? -7.473 1.156 9.237 1.00 90.12 203 VAL A N 1
ATOM 1548 C CA . VAL A 1 203 ? -6.670 2.376 9.106 1.00 90.12 203 VAL A CA 1
ATOM 1549 C C . VAL A 1 203 ? -5.203 2.025 8.863 1.00 90.12 203 VAL A C 1
ATOM 1551 O O . VAL A 1 203 ? -4.607 2.559 7.934 1.00 90.12 203 VAL A O 1
ATOM 1554 N N . LEU A 1 204 ? -4.641 1.091 9.635 1.00 91.06 204 LEU A N 1
ATOM 1555 C CA . LEU A 1 204 ? -3.275 0.584 9.463 1.00 91.06 204 LEU A CA 1
ATOM 1556 C C . LEU A 1 204 ? -3.082 -0.065 8.090 1.00 91.06 204 LEU A C 1
ATOM 1558 O O . LEU A 1 204 ? -2.103 0.230 7.408 1.00 91.06 204 LEU A O 1
ATOM 1562 N N . LEU A 1 205 ? -4.035 -0.894 7.656 1.00 91.31 205 LEU A N 1
ATOM 1563 C CA . LEU A 1 205 ? -4.007 -1.505 6.329 1.00 91.31 205 LEU A CA 1
ATOM 1564 C C . LEU A 1 205 ? -4.060 -0.445 5.219 1.00 91.31 205 LEU A C 1
ATOM 1566 O O . LEU A 1 205 ? -3.278 -0.501 4.269 1.00 91.31 205 LEU A O 1
ATOM 1570 N N . GLY A 1 206 ? -4.960 0.533 5.346 1.00 89.81 206 GLY A N 1
ATOM 1571 C CA . GLY A 1 206 ? -5.093 1.632 4.392 1.00 89.81 206 GLY A CA 1
ATOM 1572 C C . GLY A 1 206 ? -3.825 2.479 4.307 1.00 89.81 206 GLY A C 1
ATOM 1573 O O . GLY A 1 206 ? -3.292 2.670 3.217 1.00 89.81 206 GLY A O 1
ATOM 1574 N N . LEU A 1 207 ? -3.296 2.922 5.450 1.00 88.81 207 LEU A N 1
ATOM 1575 C CA . LEU A 1 207 ? -2.055 3.695 5.530 1.00 88.81 207 LEU A CA 1
ATOM 1576 C C . LEU A 1 207 ? -0.862 2.918 4.970 1.00 88.81 207 LEU A C 1
ATOM 1578 O O . LEU A 1 207 ? -0.109 3.467 4.172 1.00 88.81 207 LEU A O 1
ATOM 1582 N N . GLY A 1 208 ? -0.716 1.641 5.330 1.00 89.25 208 GLY A N 1
ATOM 1583 C CA . GLY A 1 208 ? 0.347 0.782 4.808 1.00 89.25 208 GLY A CA 1
ATOM 1584 C C . GLY A 1 208 ? 0.258 0.595 3.292 1.00 89.25 208 GLY A C 1
ATOM 1585 O O . GLY A 1 208 ? 1.278 0.638 2.603 1.00 89.25 208 GLY A O 1
ATOM 1586 N N . THR A 1 209 ? -0.957 0.458 2.755 1.00 88.62 209 THR A N 1
ATOM 1587 C CA . THR A 1 209 ? -1.195 0.358 1.306 1.00 88.62 209 THR A CA 1
ATOM 1588 C C . THR A 1 209 ? -0.845 1.664 0.596 1.00 88.62 209 THR A C 1
ATOM 1590 O O . THR A 1 209 ? -0.074 1.644 -0.359 1.00 88.62 209 THR A O 1
ATOM 1593 N N . ILE A 1 210 ? -1.345 2.803 1.089 1.00 89.75 210 ILE A N 1
ATOM 1594 C CA . ILE A 1 210 ? -1.050 4.130 0.525 1.00 89.75 210 ILE A CA 1
ATOM 1595 C C . ILE A 1 210 ? 0.457 4.397 0.553 1.00 89.75 210 ILE A C 1
ATOM 1597 O O . ILE A 1 210 ? 1.025 4.789 -0.462 1.00 89.75 210 ILE A O 1
ATOM 1601 N N . PHE A 1 211 ? 1.114 4.137 1.685 1.00 88.00 211 PHE A N 1
ATOM 1602 C CA . PHE A 1 211 ? 2.561 4.283 1.824 1.00 88.00 211 PHE A CA 1
ATOM 1603 C C . PHE A 1 211 ? 3.323 3.407 0.824 1.00 88.00 211 PHE A C 1
ATOM 1605 O O . PHE A 1 211 ? 4.224 3.897 0.147 1.00 88.00 211 PHE A O 1
ATOM 1612 N N . SER A 1 212 ? 2.930 2.136 0.676 1.00 88.44 212 SER A N 1
ATOM 1613 C CA . SER A 1 212 ? 3.569 1.208 -0.266 1.00 88.44 212 SER A CA 1
ATOM 1614 C C . SER A 1 212 ? 3.452 1.695 -1.712 1.00 88.44 212 SER A C 1
ATOM 1616 O O . SER A 1 212 ? 4.452 1.679 -2.424 1.00 88.44 212 SER A O 1
ATOM 1618 N N . VAL A 1 213 ? 2.267 2.169 -2.120 1.00 88.31 213 VAL A N 1
ATOM 1619 C CA . VAL A 1 213 ? 2.008 2.703 -3.470 1.00 88.31 213 VAL A CA 1
ATOM 1620 C C . VAL A 1 213 ? 2.790 3.991 -3.719 1.00 88.31 213 VAL A C 1
ATOM 1622 O O . VAL A 1 213 ? 3.419 4.134 -4.765 1.00 88.31 213 VAL A O 1
ATOM 1625 N N . MET A 1 214 ? 2.795 4.921 -2.759 1.00 89.88 214 MET A N 1
ATOM 1626 C CA . MET A 1 214 ? 3.580 6.157 -2.856 1.00 89.88 214 MET A CA 1
ATOM 1627 C C . MET A 1 214 ? 5.071 5.856 -3.006 1.00 89.88 214 MET A C 1
ATOM 1629 O O . MET A 1 214 ? 5.742 6.481 -3.824 1.00 89.88 214 MET A O 1
ATOM 1633 N N . LEU A 1 215 ? 5.581 4.867 -2.266 1.00 86.88 215 LEU A N 1
ATOM 1634 C CA . LEU A 1 215 ? 6.963 4.422 -2.385 1.00 86.88 215 LEU A CA 1
ATOM 1635 C C . LEU A 1 215 ? 7.249 3.824 -3.773 1.00 86.88 215 LEU A C 1
ATOM 1637 O O . LEU A 1 215 ? 8.293 4.130 -4.342 1.00 86.88 215 LEU A O 1
ATOM 1641 N N . THR A 1 216 ? 6.330 3.033 -4.348 1.00 89.06 216 THR A N 1
ATOM 1642 C CA . THR A 1 216 ? 6.469 2.519 -5.726 1.00 89.06 216 THR A CA 1
ATOM 1643 C C . THR A 1 216 ? 6.589 3.660 -6.726 1.00 89.06 216 THR A C 1
ATOM 1645 O O . THR A 1 216 ? 7.531 3.691 -7.512 1.00 89.06 216 THR A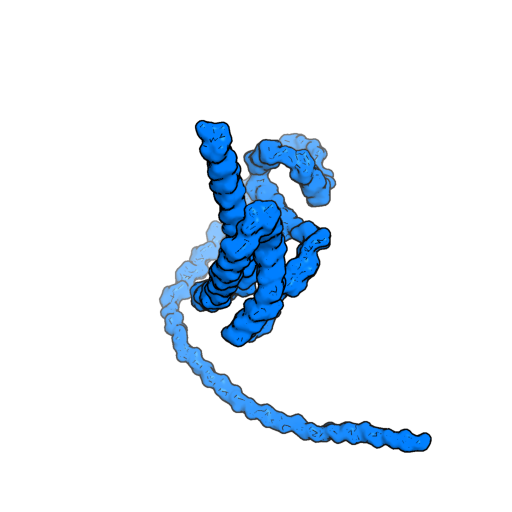 O 1
ATOM 1648 N N . VAL A 1 217 ? 5.660 4.618 -6.665 1.00 88.44 217 VAL A N 1
ATOM 1649 C CA . VAL A 1 217 ? 5.606 5.749 -7.598 1.00 88.44 217 VAL A CA 1
ATOM 1650 C C . VAL A 1 217 ? 6.851 6.622 -7.455 1.00 88.44 217 VAL A C 1
ATOM 1652 O O . VAL A 1 217 ? 7.440 7.023 -8.453 1.00 88.44 217 VAL A O 1
ATOM 1655 N N . ALA A 1 218 ? 7.299 6.884 -6.225 1.00 89.06 218 ALA A N 1
ATOM 1656 C CA . ALA A 1 218 ? 8.511 7.658 -5.979 1.00 89.06 218 ALA A CA 1
ATOM 1657 C C . ALA A 1 218 ? 9.762 6.974 -6.557 1.00 89.06 218 ALA A C 1
ATOM 1659 O O . ALA A 1 218 ? 10.583 7.633 -7.197 1.00 89.06 218 ALA A O 1
ATOM 1660 N N . LEU A 1 219 ? 9.898 5.656 -6.370 1.00 87.50 219 LEU A N 1
ATOM 1661 C CA . LEU A 1 219 ? 11.003 4.883 -6.943 1.00 87.50 219 LEU A CA 1
ATOM 1662 C C . LEU A 1 219 ? 10.944 4.851 -8.475 1.00 87.50 219 LEU A C 1
ATOM 1664 O O . LEU A 1 219 ? 11.979 4.978 -9.125 1.00 87.50 219 LEU A O 1
ATOM 1668 N N . GLU A 1 220 ? 9.752 4.738 -9.059 1.00 88.94 220 GLU A N 1
ATOM 1669 C CA . GLU A 1 220 ? 9.561 4.794 -10.510 1.00 88.94 220 GLU A CA 1
ATOM 1670 C C . GLU A 1 220 ? 9.991 6.147 -11.083 1.00 88.94 220 GLU A C 1
ATOM 1672 O O . GLU A 1 220 ? 10.790 6.192 -12.019 1.00 88.94 220 GLU A O 1
ATOM 1677 N N . LEU A 1 221 ? 9.538 7.251 -10.483 1.00 89.94 221 LEU A N 1
ATOM 1678 C CA . LEU A 1 221 ? 9.946 8.596 -10.889 1.00 89.94 221 LEU A CA 1
ATOM 1679 C C . LEU A 1 221 ? 11.467 8.769 -10.801 1.00 89.94 221 LEU A C 1
ATOM 1681 O O . LEU A 1 221 ? 12.074 9.317 -11.719 1.00 89.94 221 LEU A O 1
ATOM 1685 N N . LEU A 1 222 ? 12.099 8.254 -9.744 1.00 90.56 222 LEU A N 1
ATOM 1686 C CA . LEU A 1 222 ? 13.553 8.303 -9.586 1.00 90.56 222 LEU A CA 1
ATOM 1687 C C . LEU A 1 222 ? 14.292 7.538 -10.699 1.00 90.56 222 LEU A C 1
ATOM 1689 O O . LEU A 1 222 ? 15.286 8.034 -11.240 1.00 90.56 222 LEU A O 1
ATOM 1693 N N . VAL A 1 223 ? 13.806 6.347 -11.061 1.00 88.06 223 VAL A N 1
ATOM 1694 C CA . VAL A 1 223 ? 14.368 5.538 -12.155 1.00 88.06 223 VAL A CA 1
ATOM 1695 C C . VAL A 1 223 ? 14.210 6.254 -13.495 1.00 88.06 223 VAL A C 1
ATOM 1697 O O . VAL A 1 223 ? 15.180 6.346 -14.246 1.00 88.06 223 VAL A O 1
ATOM 1700 N N . LEU A 1 224 ? 13.030 6.810 -13.782 1.00 89.06 224 LEU A N 1
ATOM 1701 C CA . LEU A 1 224 ? 12.774 7.561 -15.015 1.00 89.06 224 LEU A CA 1
ATOM 1702 C C . LEU A 1 224 ? 13.686 8.781 -15.141 1.00 89.06 224 LEU A C 1
ATOM 1704 O O . LEU A 1 224 ? 14.260 9.014 -16.204 1.00 89.06 224 LEU A O 1
ATOM 1708 N N . ILE A 1 225 ? 13.860 9.525 -14.049 1.00 92.94 225 ILE A N 1
ATOM 1709 C CA . ILE A 1 225 ? 14.773 10.668 -13.995 1.00 92.94 225 ILE A CA 1
ATOM 1710 C C . ILE A 1 225 ? 16.202 10.206 -14.296 1.00 92.94 225 ILE A C 1
ATOM 1712 O O . ILE A 1 225 ? 16.869 10.784 -15.151 1.00 92.94 225 ILE A O 1
ATOM 1716 N N . THR A 1 226 ? 16.657 9.128 -13.655 1.00 89.75 226 THR A N 1
ATOM 1717 C CA . THR A 1 226 ? 18.013 8.599 -13.857 1.00 89.75 226 THR A CA 1
ATOM 1718 C C . THR A 1 226 ? 18.228 8.153 -15.306 1.00 89.75 226 THR A C 1
ATOM 1720 O O . THR A 1 226 ? 19.231 8.525 -15.911 1.00 89.75 226 THR A O 1
ATOM 1723 N N . LEU A 1 227 ? 17.268 7.437 -15.903 1.00 88.69 227 LEU A N 1
ATOM 1724 C CA . LEU A 1 227 ? 17.322 7.034 -17.313 1.00 88.69 227 LEU A CA 1
ATOM 1725 C C . LEU A 1 227 ? 17.357 8.240 -18.260 1.00 88.69 227 LEU A C 1
ATOM 1727 O O . LEU A 1 227 ? 18.131 8.238 -19.219 1.00 88.69 227 LEU A O 1
ATOM 1731 N N . ALA A 1 228 ? 16.569 9.284 -17.986 1.00 90.50 228 ALA A N 1
ATOM 1732 C CA . ALA A 1 228 ? 16.572 10.510 -18.779 1.00 90.50 228 ALA A CA 1
ATOM 1733 C C . ALA A 1 228 ? 17.946 11.202 -18.745 1.00 90.50 228 ALA A C 1
ATOM 1735 O O . ALA A 1 228 ? 18.476 11.573 -19.794 1.00 90.50 228 ALA A O 1
ATOM 1736 N N . PHE A 1 229 ? 18.564 11.314 -17.565 1.00 93.94 229 PHE A N 1
ATOM 1737 C CA . PHE A 1 229 ? 19.906 11.885 -17.421 1.00 93.94 229 PHE A CA 1
ATOM 1738 C C . PHE A 1 229 ? 20.995 11.024 -18.076 1.00 93.94 229 PHE A C 1
ATOM 1740 O O . PHE A 1 229 ? 21.854 11.563 -18.776 1.00 93.94 229 PHE A O 1
ATOM 1747 N N . SER A 1 230 ? 20.943 9.696 -17.930 1.00 90.19 230 SER A N 1
ATOM 1748 C CA . SER A 1 230 ? 21.889 8.786 -18.592 1.00 90.19 230 SER A CA 1
ATOM 1749 C C . SER A 1 230 ? 21.778 8.839 -20.119 1.00 90.19 230 SER A C 1
ATOM 1751 O O . SER A 1 230 ? 22.797 8.830 -20.808 1.00 90.19 230 SER A O 1
ATOM 1753 N N . GLY A 1 231 ? 20.561 8.946 -20.660 1.00 88.12 231 GLY A N 1
ATOM 1754 C CA . GLY A 1 231 ? 20.333 9.078 -22.100 1.00 88.12 231 GLY A CA 1
ATOM 1755 C C . GLY A 1 231 ? 20.858 10.394 -22.683 1.00 88.12 231 GLY A C 1
ATOM 1756 O O . GLY A 1 231 ? 21.365 10.406 -23.805 1.00 88.12 231 GLY A O 1
ATOM 1757 N N . MET A 1 232 ? 20.786 11.493 -21.924 1.00 89.50 232 MET A N 1
ATOM 1758 C CA . MET A 1 232 ? 21.360 12.780 -22.337 1.00 89.50 232 MET A CA 1
ATOM 1759 C C . MET A 1 232 ? 22.892 12.750 -22.362 1.00 89.50 232 MET A C 1
ATOM 1761 O O . MET A 1 232 ? 23.488 13.311 -23.277 1.00 89.50 232 MET A O 1
ATOM 1765 N N . GLY A 1 233 ? 23.528 12.065 -21.407 1.00 84.94 233 GLY A N 1
ATOM 1766 C CA . GLY A 1 233 ? 24.990 11.995 -21.311 1.00 84.94 233 GLY A CA 1
ATOM 1767 C C . GLY A 1 233 ? 25.676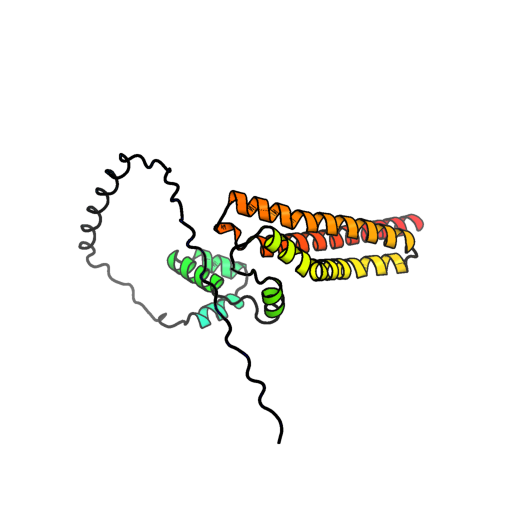 11.294 -22.488 1.00 84.94 233 GLY A C 1
ATOM 1768 O O . GLY A 1 233 ? 26.807 11.626 -22.803 1.00 84.94 233 GLY A O 1
ATOM 1769 N N . HIS A 1 234 ? 25.001 10.371 -23.179 1.00 83.69 234 HIS A N 1
ATOM 1770 C CA . HIS A 1 234 ? 25.574 9.668 -24.338 1.00 83.69 234 HIS A CA 1
ATOM 1771 C C . HIS A 1 234 ? 25.517 10.497 -25.644 1.00 83.69 234 HIS A C 1
ATOM 1773 O O . HIS A 1 234 ? 26.024 10.067 -26.682 1.00 83.69 234 HIS A O 1
ATOM 1779 N N . ARG A 1 235 ? 24.849 11.660 -25.643 1.00 72.62 235 ARG A N 1
ATOM 1780 C CA . ARG A 1 235 ? 24.697 12.515 -26.836 1.00 72.62 235 ARG A CA 1
ATOM 1781 C C . ARG A 1 235 ? 25.693 13.678 -26.916 1.00 72.62 235 ARG A C 1
ATOM 1783 O O . ARG A 1 235 ? 25.658 14.391 -27.917 1.00 72.62 235 ARG A O 1
ATOM 1790 N N . PHE A 1 236 ? 26.547 13.856 -25.912 1.00 61.16 236 PHE A N 1
ATOM 1791 C CA . PHE A 1 236 ? 27.606 14.869 -25.867 1.00 61.16 236 PHE A CA 1
ATOM 1792 C C . PHE A 1 236 ? 28.975 14.194 -25.813 1.00 61.16 236 PHE A C 1
ATOM 1794 O O . PHE A 1 236 ? 29.919 14.777 -26.388 1.00 61.16 236 PHE A O 1
#

Secondary structure (DSSP, 8-state):
------------PPPP-------------GGGGSSSSSSSSSSTTSSS-----PPP---S-----HHHHHHHHHHS-HHHHHHHHHHS-HHHHHHHHHHHHTS---TTTHHHHHHHHPPP-S---HHHHHHHHHHHHHHHHHHHHHHHHHHHHHHHHTT-HHHHHHHHHHHHHHHHHHHHHHHHHHHHHHHHHGGGGGGHHHHHHHHHHHHHHHHHHHHHHHHHHHHHHHHHHTT-

Radius of gyration: 31.09 Å; chains: 1; bounding box: 71×91×78 Å

Sequence (236 aa):
MLNENSINQGEVAAAPKVKLVAAESVCRNPEDVAHLASVGQSVEAINNSKSQIESPPSSATEGRTASDLRKVMYDLTSDDFLRVLEESSPEQIQALVSTFEKTPRTTGGSGLWQKIAAVPQERWSLFSVLYWWECRRPFYNAAVCLSGLPSVLILSLFGLWFPAILAALFYAICANVCYCLGAPAEVIARLCFKEKAAHSAPVLLGLGTIFSVMLTVALELLVLITLAFSGMGHRF

pLDDT: mean 75.8, std 18.39, range [40.47, 95.75]